Protein AF-A0A401ZRA6-F1 (afdb_monomer)

Mean predicted aligned error: 2.62 Å

Secondary structure (DSSP, 8-state):
--EE-PPP-SSEEEEEESSTTHHHHHTHHHHHHHHHTT-EEEEEEEE--TT----TT--HHHHHHHHHHHHHHHHHHHT--EEEEEEEPTT-----HHHHHHHHHHHHHH--SEEEEE-SSSBSSTTTS-HHHHHHHHHHHHIIIIITT-TTTTHHHHHTT-------EEEEESBTT--EEEE-TTTHHHHHHHHHT-GGG-S-HHHHHHHHHHHHHHHHHTTT-SSEEEEEEEE--

Solvent-accessible surface area (backbone atoms only — not comparable to full-atom values): 11874 Å² total; per-residue (Å²): 119,84,36,87,39,80,54,56,57,66,43,40,32,34,39,43,38,37,38,64,64,48,52,45,76,42,44,29,22,44,51,28,43,10,39,77,52,57,22,48,44,35,40,40,25,41,15,38,33,33,71,72,62,91,57,89,85,66,52,47,70,59,42,18,54,51,37,48,54,22,38,52,53,15,33,55,61,44,65,41,79,45,81,45,71,69,59,42,57,53,88,67,54,63,77,40,74,65,56,30,49,53,51,18,52,51,44,26,71,65,54,28,45,34,38,35,30,39,26,50,86,42,28,48,53,70,92,75,46,57,69,31,41,34,33,45,16,44,32,50,46,46,12,50,53,60,39,18,43,37,65,78,44,67,40,70,45,44,74,71,67,41,53,60,29,74,44,44,34,38,40,22,24,46,35,73,70,39,34,39,33,27,76,16,72,93,12,40,65,44,21,51,55,21,46,60,42,33,50,88,82,46,94,50,69,68,61,48,56,52,53,50,52,53,50,24,27,58,54,5,55,80,73,80,34,79,27,23,38,51,22,30,78,45,79,52,132

Foldseek 3Di:
DAAADAQAAQFEEEEEEAEQLPCLLFPLLSLLVNVVRNHAYEYEYAALCLVLAPDPVDGSVNSSVLSVVLSVVLCVLSVHDYYHYNHDDPLPDALDLVLLLVLLLVCLVRQGLEYEAADLPFAVVPVPDRPSRNRRNVSNCVSQPPQQQDCPRPVVSVVVVRDRHHHFKYWHIRGPPWRYKYQSVVRNVSSLVSSVSSVSNPPDSVVSNVVSQVVQCVSQVVVVHNGIHTTDMDGDD

Structure (mmCIF, N/CA/C/O backbone):
data_AF-A0A401ZRA6-F1
#
_entry.id   AF-A0A401ZRA6-F1
#
loop_
_atom_site.group_PDB
_atom_site.id
_atom_site.type_symbol
_atom_site.label_atom_id
_atom_site.label_alt_id
_atom_site.label_comp_id
_atom_site.label_asym_id
_atom_site.label_entity_id
_atom_site.label_seq_id
_atom_site.pdbx_PDB_ins_code
_atom_site.Cartn_x
_atom_site.Cartn_y
_atom_site.Cartn_z
_atom_site.occupancy
_atom_site.B_iso_or_equiv
_atom_site.auth_seq_id
_atom_site.auth_comp_id
_atom_site.auth_asym_id
_atom_site.auth_atom_id
_atom_site.pdbx_PDB_model_num
ATOM 1 N N . MET A 1 1 ? 2.081 -24.134 0.241 1.00 74.62 1 MET A N 1
ATOM 2 C CA . MET A 1 1 ? 1.828 -24.835 -1.048 1.00 74.62 1 MET A CA 1
ATOM 3 C C . MET A 1 1 ? 1.419 -23.756 -2.027 1.00 74.62 1 MET A C 1
ATOM 5 O O . MET A 1 1 ? 0.657 -22.908 -1.605 1.00 74.62 1 MET A O 1
ATOM 9 N N . ILE A 1 2 ? 1.911 -23.751 -3.267 1.00 85.69 2 ILE A N 1
ATOM 10 C CA . ILE A 1 2 ? 1.556 -22.698 -4.237 1.00 85.69 2 ILE A CA 1
ATOM 11 C C . ILE A 1 2 ? 0.063 -22.808 -4.575 1.00 85.69 2 ILE A C 1
ATOM 13 O O . ILE A 1 2 ? -0.416 -23.893 -4.905 1.00 85.69 2 ILE A O 1
ATOM 17 N N . GLN A 1 3 ? -0.660 -21.695 -4.473 1.00 91.94 3 GLN A N 1
ATOM 18 C CA . GLN A 1 3 ? -2.095 -21.595 -4.715 1.00 91.94 3 GLN A CA 1
ATOM 19 C C . GLN A 1 3 ? -2.383 -20.508 -5.748 1.00 91.94 3 GLN A C 1
ATOM 21 O O . GLN A 1 3 ? -2.172 -19.324 -5.491 1.00 91.94 3 GLN A O 1
ATOM 26 N N . VAL A 1 4 ? -2.926 -20.891 -6.904 1.00 96.06 4 VAL A N 1
ATOM 27 C CA . VAL A 1 4 ? -3.532 -19.914 -7.818 1.00 96.06 4 VAL A CA 1
ATOM 28 C C . VAL A 1 4 ? -4.849 -19.454 -7.199 1.00 96.06 4 VAL A C 1
ATOM 30 O O . VAL A 1 4 ? -5.739 -20.264 -6.946 1.00 96.06 4 VAL A O 1
ATOM 33 N N . THR A 1 5 ? -4.944 -18.160 -6.919 1.00 95.19 5 THR A N 1
ATOM 34 C CA . THR A 1 5 ? -6.055 -17.527 -6.206 1.00 95.19 5 THR A CA 1
ATOM 35 C C . THR A 1 5 ? -6.691 -16.478 -7.120 1.00 95.19 5 THR A C 1
ATOM 37 O O . THR A 1 5 ? -5.961 -15.735 -7.777 1.00 95.19 5 THR A O 1
ATOM 40 N N . PRO A 1 6 ? -8.030 -16.388 -7.203 1.00 95.94 6 PRO A N 1
ATOM 41 C CA . PRO A 1 6 ? -8.667 -15.293 -7.927 1.00 95.94 6 PRO A CA 1
ATOM 42 C C . PRO A 1 6 ? -8.381 -13.950 -7.241 1.00 95.94 6 PRO A C 1
ATOM 44 O O . PRO A 1 6 ? -8.160 -13.896 -6.031 1.00 95.94 6 PRO A O 1
ATOM 47 N N . ALA A 1 7 ? -8.434 -12.851 -7.996 1.00 96.00 7 ALA A N 1
ATOM 48 C CA . ALA A 1 7 ? -8.512 -11.527 -7.385 1.00 96.00 7 ALA A CA 1
ATOM 49 C C . ALA A 1 7 ? -9.740 -11.437 -6.446 1.00 96.00 7 ALA A C 1
ATOM 51 O O . ALA A 1 7 ? -10.720 -12.163 -6.651 1.00 96.00 7 ALA A O 1
ATOM 52 N N . PRO A 1 8 ? -9.707 -10.571 -5.417 1.00 96.00 8 PRO A N 1
ATOM 53 C CA . PRO A 1 8 ? -10.863 -10.339 -4.559 1.00 96.00 8 PRO A CA 1
ATOM 54 C C . PRO A 1 8 ? -12.139 -9.992 -5.340 1.00 96.00 8 PRO A C 1
ATOM 56 O O . PRO A 1 8 ? -12.087 -9.240 -6.311 1.00 96.00 8 PRO A O 1
ATOM 59 N N . GLY A 1 9 ? -13.283 -10.511 -4.882 1.00 92.94 9 GLY A N 1
ATOM 60 C CA . GLY A 1 9 ? -14.599 -10.197 -5.454 1.00 92.94 9 GLY A CA 1
ATOM 61 C C . GLY A 1 9 ? -15.145 -8.831 -5.015 1.00 92.94 9 GLY A C 1
ATOM 62 O O . GLY A 1 9 ? -14.414 -7.995 -4.491 1.00 92.94 9 GLY A O 1
ATOM 63 N N . ALA A 1 10 ? -16.454 -8.613 -5.184 1.00 97.00 10 ALA A N 1
ATOM 64 C CA . ALA A 1 10 ? -17.136 -7.348 -4.883 1.00 97.00 10 ALA A CA 1
ATOM 65 C C . ALA A 1 10 ? -17.215 -7.022 -3.375 1.00 97.00 10 ALA A C 1
ATOM 67 O O . ALA A 1 10 ? -18.260 -7.180 -2.740 1.00 97.00 10 ALA A O 1
ATOM 68 N N . VAL A 1 11 ? -16.102 -6.568 -2.794 1.00 97.69 11 VAL A N 1
ATOM 69 C CA . VAL A 1 11 ? -15.985 -6.182 -1.380 1.00 97.69 11 VAL A CA 1
ATOM 70 C C . VAL A 1 11 ? -15.231 -4.854 -1.208 1.00 97.69 11 VAL A C 1
ATOM 72 O O . VAL A 1 11 ? -14.497 -4.441 -2.108 1.00 97.69 11 VAL A O 1
ATOM 75 N N . PRO A 1 12 ? -15.373 -4.159 -0.062 1.00 98.44 12 PRO A N 1
ATOM 76 C CA . PRO A 1 12 ? -14.541 -3.004 0.261 1.00 98.44 12 PRO A CA 1
ATOM 77 C C . PRO A 1 12 ? -13.104 -3.433 0.586 1.00 98.44 12 PRO A C 1
ATOM 79 O O . PRO A 1 12 ? -12.881 -4.281 1.454 1.00 98.44 12 PRO A O 1
ATOM 82 N N . ILE A 1 13 ? -12.133 -2.820 -0.083 1.00 98.81 13 ILE A N 1
ATOM 83 C CA . ILE A 1 13 ? -10.703 -3.090 0.054 1.00 98.81 13 ILE A CA 1
ATOM 84 C C . ILE A 1 13 ? -9.990 -1.808 0.470 1.00 98.81 13 ILE A C 1
ATOM 86 O O . ILE A 1 13 ? -10.225 -0.732 -0.086 1.00 98.81 13 ILE A O 1
ATOM 90 N N . MET A 1 14 ? -9.074 -1.939 1.423 1.00 98.88 14 MET A N 1
ATOM 91 C CA . MET A 1 14 ? -8.159 -0.874 1.817 1.00 98.88 14 MET A CA 1
ATOM 92 C C . MET A 1 14 ? -6.727 -1.302 1.511 1.00 98.88 14 MET A C 1
ATOM 94 O O . MET A 1 14 ? -6.239 -2.285 2.060 1.00 98.88 14 MET A O 1
ATOM 98 N N . ALA A 1 15 ? -6.042 -0.564 0.645 1.00 98.88 15 ALA A N 1
ATOM 99 C CA . ALA A 1 15 ? -4.608 -0.717 0.443 1.00 98.88 15 ALA A CA 1
ATOM 100 C C . ALA A 1 15 ? -3.868 0.276 1.344 1.00 98.88 15 ALA A C 1
ATOM 102 O O . ALA A 1 15 ? -4.165 1.468 1.322 1.00 98.88 15 ALA A O 1
ATOM 103 N N . ILE A 1 16 ? -2.924 -0.218 2.139 1.00 98.94 16 ILE A N 1
ATOM 104 C CA . ILE A 1 16 ? -2.046 0.580 2.993 1.00 98.94 16 ILE A CA 1
ATOM 105 C C . ILE A 1 16 ? -0.628 0.411 2.465 1.00 98.94 16 ILE A C 1
ATOM 107 O O . ILE A 1 16 ? -0.125 -0.708 2.377 1.00 98.94 16 ILE A O 1
ATOM 111 N N . ALA A 1 17 ? 0.023 1.513 2.120 1.00 98.88 17 ALA A N 1
ATOM 112 C CA . ALA A 1 17 ? 1.404 1.494 1.663 1.00 98.88 17 ALA A CA 1
ATOM 113 C C . ALA A 1 17 ? 2.211 2.639 2.276 1.00 98.88 17 ALA A C 1
ATOM 115 O O . ALA A 1 17 ? 1.647 3.598 2.805 1.00 98.88 17 ALA A O 1
ATOM 116 N N . ALA A 1 18 ? 3.537 2.508 2.257 1.00 98.81 18 ALA A N 1
ATOM 117 C CA . ALA A 1 18 ? 4.406 3.493 2.878 1.00 98.81 18 ALA A CA 1
ATOM 118 C C . ALA A 1 18 ? 4.506 4.727 1.987 1.00 98.81 18 ALA A C 1
ATOM 120 O O . ALA A 1 18 ? 4.155 5.813 2.438 1.00 98.81 18 ALA A O 1
ATOM 121 N N . HIS A 1 19 ? 4.884 4.537 0.721 1.00 98.88 19 HIS A N 1
ATOM 122 C CA . HIS A 1 19 ? 5.167 5.628 -0.208 1.00 98.88 19 HIS A CA 1
ATOM 123 C C . HIS A 1 19 ? 4.270 5.566 -1.454 1.00 98.88 19 HIS A C 1
ATOM 125 O O . HIS A 1 19 ? 3.800 4.485 -1.835 1.00 98.88 19 HIS A O 1
ATOM 131 N N . PRO A 1 20 ? 4.061 6.707 -2.135 1.00 98.81 20 PRO A N 1
ATOM 132 C CA . PRO A 1 20 ? 3.525 6.725 -3.495 1.00 98.81 20 PRO A CA 1
ATOM 133 C C . PRO A 1 20 ? 4.326 5.797 -4.417 1.00 98.81 20 PRO A C 1
ATOM 135 O O . PRO A 1 20 ? 5.542 5.933 -4.427 1.00 98.81 20 PRO A O 1
ATOM 138 N N . ASP A 1 21 ? 3.660 4.957 -5.219 1.00 98.25 21 ASP A N 1
ATOM 139 C CA . ASP A 1 21 ? 4.219 3.949 -6.158 1.00 98.25 21 ASP A CA 1
ATOM 140 C C . ASP A 1 21 ? 4.403 2.504 -5.632 1.00 98.25 21 ASP A C 1
ATOM 142 O O . ASP A 1 21 ? 4.628 1.560 -6.412 1.00 98.25 21 ASP A O 1
ATOM 146 N N . ASP A 1 22 ? 4.246 2.297 -4.320 1.00 98.75 22 ASP A N 1
ATOM 147 C CA . ASP A 1 22 ? 4.375 0.981 -3.688 1.00 98.75 22 ASP A CA 1
ATOM 148 C C . ASP A 1 22 ? 3.305 -0.005 -4.203 1.00 98.75 22 ASP A C 1
ATOM 150 O O . ASP A 1 22 ? 3.618 -1.154 -4.528 1.00 98.75 22 ASP A O 1
ATOM 154 N N . ILE A 1 23 ? 2.033 0.409 -4.298 1.00 98.56 23 ILE A N 1
ATOM 155 C CA . ILE A 1 23 ? 0.951 -0.515 -4.685 1.00 98.56 23 ILE A CA 1
ATOM 156 C C . ILE A 1 23 ? 1.080 -0.952 -6.144 1.00 98.56 23 ILE A C 1
ATOM 158 O O . ILE A 1 23 ? 0.851 -2.115 -6.472 1.00 98.56 23 ILE A O 1
ATOM 162 N N . GLU A 1 24 ? 1.531 -0.062 -7.022 1.00 98.44 24 GLU A N 1
ATOM 163 C CA . GLU A 1 24 ? 1.815 -0.344 -8.420 1.00 98.44 24 GLU A CA 1
ATOM 164 C C . GLU A 1 24 ? 2.896 -1.410 -8.513 1.00 98.44 24 GLU A C 1
ATOM 166 O O . GLU A 1 24 ? 2.775 -2.358 -9.289 1.00 98.44 24 GLU A O 1
ATOM 171 N N . SER A 1 25 ? 3.912 -1.319 -7.654 1.00 96.81 25 SER A N 1
ATOM 172 C CA . SER A 1 25 ? 5.010 -2.281 -7.612 1.00 96.81 25 SER A CA 1
ATOM 173 C C . SER A 1 25 ? 4.549 -3.694 -7.275 1.00 96.81 25 SER A C 1
ATOM 175 O O . SER A 1 25 ? 5.125 -4.655 -7.799 1.00 96.81 25 SER A O 1
ATOM 177 N N . TRP A 1 26 ? 3.504 -3.848 -6.462 1.00 98.12 26 TRP A N 1
ATOM 178 C CA . TRP A 1 26 ? 3.240 -5.120 -5.795 1.00 98.12 26 TRP A CA 1
ATOM 179 C C . TRP A 1 26 ? 1.842 -5.709 -5.974 1.00 98.12 26 TRP A C 1
ATOM 181 O O . TRP A 1 26 ? 1.741 -6.932 -6.012 1.00 98.12 26 TRP A O 1
ATOM 191 N N . CYS A 1 27 ? 0.793 -4.896 -6.080 1.00 98.62 27 CYS A N 1
ATOM 192 C CA . CYS A 1 27 ? -0.589 -5.382 -6.010 1.00 98.62 27 CYS A CA 1
ATOM 193 C C . CYS A 1 27 ? -1.585 -4.707 -6.972 1.00 98.62 27 CYS A C 1
ATOM 195 O O . CYS A 1 27 ? -2.749 -5.104 -7.020 1.00 98.62 27 CYS A O 1
ATOM 197 N N . ALA A 1 28 ? -1.177 -3.695 -7.742 1.00 98.62 28 ALA A N 1
ATOM 198 C CA . ALA A 1 28 ? -2.102 -2.935 -8.580 1.00 98.62 28 ALA A CA 1
ATOM 199 C C . ALA A 1 28 ? -2.775 -3.758 -9.685 1.00 98.62 28 ALA A C 1
ATOM 201 O O . ALA A 1 28 ? -3.901 -3.439 -10.057 1.00 98.62 28 ALA A O 1
ATOM 202 N N . GLY A 1 29 ? -2.138 -4.817 -10.200 1.00 98.56 29 GLY A N 1
ATOM 203 C CA . GLY A 1 29 ? -2.766 -5.681 -11.203 1.00 98.56 29 GLY A CA 1
ATOM 204 C C . GLY A 1 29 ? -3.962 -6.434 -10.618 1.00 98.56 29 GLY A C 1
ATOM 205 O O . GLY A 1 29 ? -5.029 -6.491 -11.229 1.00 98.56 29 GLY A O 1
ATOM 206 N N . THR A 1 30 ? -3.794 -6.941 -9.398 1.00 98.81 30 THR A N 1
ATOM 207 C CA . THR A 1 30 ? -4.830 -7.601 -8.600 1.00 98.81 30 THR A CA 1
ATOM 208 C C . THR A 1 30 ? -5.933 -6.624 -8.209 1.00 98.81 30 THR A C 1
ATOM 210 O O . THR A 1 30 ? -7.109 -6.930 -8.392 1.00 98.81 30 THR A O 1
ATOM 213 N N . LEU A 1 31 ? -5.578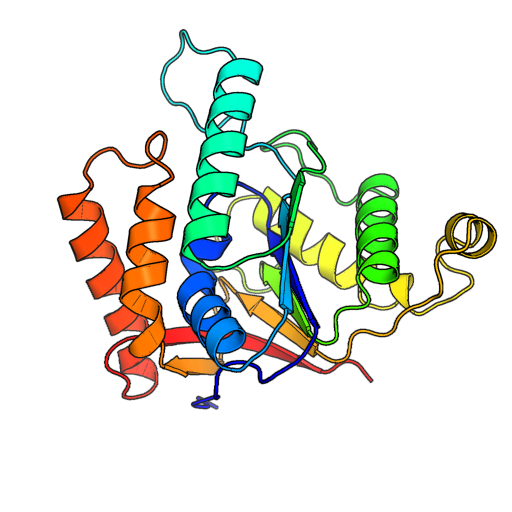 -5.430 -7.721 1.00 98.69 31 LEU A N 1
ATOM 214 C CA . LEU A 1 31 ? -6.555 -4.404 -7.337 1.00 98.69 31 LEU A CA 1
ATOM 215 C C . LEU A 1 31 ? -7.387 -3.932 -8.535 1.00 98.69 31 LEU A C 1
ATOM 217 O O . LEU A 1 31 ? -8.603 -3.812 -8.423 1.00 98.69 31 LEU A O 1
ATOM 221 N N . ALA A 1 32 ? -6.758 -3.728 -9.694 1.00 98.44 32 ALA A N 1
ATOM 222 C CA . ALA A 1 32 ? -7.446 -3.342 -10.921 1.00 98.44 32 ALA A CA 1
ATOM 223 C C . ALA A 1 32 ? -8.474 -4.402 -11.354 1.00 98.44 32 ALA A C 1
ATOM 225 O O . ALA A 1 32 ? -9.585 -4.063 -11.764 1.00 98.44 32 ALA A O 1
ATOM 226 N N . GLN A 1 33 ? -8.141 -5.690 -11.238 1.00 98.19 33 GLN A N 1
ATOM 227 C CA . GLN A 1 33 ? -9.101 -6.763 -11.507 1.00 98.19 33 GLN A CA 1
ATOM 228 C C . GLN A 1 33 ? -10.205 -6.856 -10.454 1.00 98.19 33 GLN A C 1
ATOM 230 O O . GLN A 1 33 ? -11.349 -7.122 -10.812 1.00 98.19 33 GLN A O 1
ATOM 235 N N . ALA A 1 34 ? -9.892 -6.635 -9.176 1.00 98.38 34 ALA A N 1
ATOM 236 C CA . ALA A 1 34 ? -10.903 -6.612 -8.123 1.00 98.38 34 ALA A CA 1
ATOM 237 C C . ALA A 1 34 ? -11.942 -5.509 -8.387 1.00 98.38 34 ALA A C 1
ATOM 239 O O . ALA A 1 34 ? -13.144 -5.739 -8.261 1.00 98.38 34 ALA A O 1
ATOM 240 N N . ILE A 1 35 ? -11.493 -4.333 -8.836 1.00 98.44 35 ILE A N 1
ATOM 241 C CA . ILE A 1 35 ? -12.370 -3.224 -9.240 1.00 98.44 35 ILE A CA 1
ATOM 242 C C . ILE A 1 35 ? -13.270 -3.632 -10.415 1.00 98.44 35 ILE A C 1
ATOM 244 O O . ILE A 1 35 ? -14.477 -3.397 -10.361 1.00 98.44 35 ILE A O 1
ATOM 248 N N . ASP A 1 36 ? -12.734 -4.314 -11.433 1.00 97.38 36 ASP A N 1
ATOM 249 C CA . ASP A 1 36 ? -13.544 -4.829 -12.554 1.00 97.38 36 ASP A CA 1
ATOM 250 C C . ASP A 1 36 ? -14.603 -5.846 -12.094 1.00 97.38 36 ASP A C 1
ATOM 252 O O . ASP A 1 36 ? -15.654 -5.986 -12.718 1.00 97.38 36 ASP A O 1
ATOM 256 N N . GLN A 1 37 ? -14.340 -6.541 -10.985 1.00 97.00 37 GLN A N 1
ATOM 257 C CA . GLN A 1 37 ? -15.259 -7.483 -10.343 1.00 97.00 37 GLN A CA 1
ATOM 258 C C . GLN A 1 37 ? -16.230 -6.813 -9.356 1.00 97.00 37 GLN A C 1
ATOM 260 O O . GLN A 1 37 ? -17.014 -7.504 -8.705 1.00 97.00 37 GLN A O 1
ATOM 265 N N . GLY A 1 38 ? -16.217 -5.481 -9.255 1.00 97.94 38 GLY A N 1
ATOM 266 C CA . GLY A 1 38 ? -17.132 -4.702 -8.420 1.00 97.94 38 GLY A CA 1
ATOM 267 C C . GLY A 1 38 ? -16.622 -4.400 -7.010 1.00 97.94 38 GLY A C 1
ATOM 268 O O . GLY A 1 38 ? -17.418 -3.995 -6.163 1.00 97.94 38 GLY A O 1
ATOM 269 N N . ALA A 1 39 ? -15.333 -4.603 -6.724 1.00 98.31 39 ALA A N 1
ATOM 270 C CA . ALA A 1 39 ? -14.735 -4.159 -5.468 1.00 98.31 39 ALA A CA 1
ATOM 271 C C . ALA A 1 39 ? -14.624 -2.628 -5.414 1.00 98.31 39 ALA A C 1
ATOM 273 O O . ALA A 1 39 ? -14.366 -1.969 -6.422 1.00 98.31 39 ALA A O 1
ATOM 274 N N . THR A 1 40 ? -14.723 -2.067 -4.209 1.00 98.44 40 THR A N 1
ATOM 275 C CA . THR A 1 40 ? -14.359 -0.665 -3.959 1.00 98.44 40 THR A CA 1
ATOM 276 C C . THR A 1 40 ? -12.985 -0.642 -3.320 1.00 98.44 40 THR A C 1
ATOM 278 O O . THR A 1 40 ? -12.821 -1.177 -2.227 1.00 98.44 40 THR A O 1
ATOM 281 N N . VAL A 1 41 ? -12.009 0.000 -3.959 1.00 98.69 41 VAL A N 1
ATOM 282 C CA . VAL A 1 41 ? -10.646 0.120 -3.427 1.00 98.69 41 VAL A CA 1
ATOM 283 C C . VAL A 1 41 ? -10.390 1.552 -2.971 1.00 98.69 41 VAL A C 1
ATOM 285 O O . VAL A 1 41 ? -10.622 2.505 -3.720 1.00 98.69 41 VAL A O 1
ATOM 288 N N . ARG A 1 42 ? -9.872 1.698 -1.750 1.00 98.81 42 ARG A N 1
ATOM 289 C CA . ARG A 1 42 ? -9.349 2.958 -1.209 1.00 98.81 42 ARG A CA 1
ATOM 290 C C . ARG A 1 42 ? -7.888 2.797 -0.805 1.00 98.81 42 ARG A C 1
ATOM 292 O O . ARG A 1 42 ? -7.500 1.744 -0.298 1.00 98.81 42 ARG A O 1
ATOM 299 N N . LEU A 1 43 ? -7.091 3.835 -1.030 1.00 98.88 43 LEU A N 1
ATOM 300 C CA . LEU A 1 43 ? -5.651 3.835 -0.797 1.00 98.88 43 LEU A CA 1
ATOM 301 C C . LEU A 1 43 ? -5.290 4.779 0.351 1.00 98.88 43 LEU A C 1
ATOM 303 O O . LEU A 1 43 ? -5.625 5.962 0.323 1.00 98.88 43 LEU A O 1
ATOM 307 N N . LEU A 1 44 ? -4.569 4.257 1.339 1.00 98.88 44 LEU A N 1
ATOM 308 C CA . LEU A 1 44 ? -3.959 5.024 2.414 1.00 98.88 44 LEU A CA 1
ATOM 309 C C . LEU A 1 44 ? -2.433 4.968 2.283 1.00 98.88 44 LEU A C 1
ATOM 311 O O . LEU A 1 44 ? -1.827 3.906 2.423 1.00 98.88 44 LEU A O 1
ATOM 315 N N . LEU A 1 45 ? -1.823 6.120 2.030 1.00 98.94 45 LEU A N 1
ATOM 316 C CA . LEU A 1 45 ? -0.378 6.305 1.953 1.00 98.94 45 LEU A CA 1
ATOM 317 C C . LEU A 1 45 ? 0.119 6.919 3.257 1.00 98.94 45 LEU A C 1
ATOM 319 O O . LEU A 1 45 ? -0.403 7.937 3.717 1.00 98.94 45 LEU A O 1
ATOM 323 N N . VAL A 1 46 ? 1.099 6.273 3.886 1.00 98.94 46 VAL A N 1
ATOM 324 C CA . VAL A 1 46 ? 1.610 6.716 5.189 1.00 98.94 46 VAL A CA 1
ATOM 325 C C . VAL A 1 46 ? 2.469 7.971 5.045 1.00 98.94 46 VAL A C 1
ATOM 327 O O . VAL A 1 46 ? 2.340 8.876 5.868 1.00 98.94 46 VAL A O 1
ATOM 330 N N . THR A 1 47 ? 3.266 8.076 3.984 1.00 98.88 47 THR A N 1
ATOM 331 C CA . THR A 1 47 ? 4.124 9.233 3.692 1.00 98.88 47 THR A CA 1
ATOM 332 C C . THR A 1 47 ? 3.726 9.900 2.375 1.00 98.88 47 THR A C 1
ATOM 334 O O . THR A 1 47 ? 2.902 9.377 1.617 1.00 98.88 47 THR A O 1
ATOM 337 N N . SER A 1 48 ? 4.307 11.071 2.102 1.00 98.75 48 SER A N 1
ATOM 338 C CA . SER A 1 48 ? 4.173 11.755 0.807 1.00 98.75 48 SER A CA 1
ATOM 339 C C . SER A 1 48 ? 5.358 11.474 -0.126 1.00 98.75 48 SER A C 1
ATOM 341 O O . SER A 1 48 ? 5.377 11.952 -1.259 1.00 98.75 48 SER A O 1
ATOM 343 N N . GLY A 1 49 ? 6.338 10.677 0.314 1.00 98.38 49 GLY A N 1
ATOM 344 C CA . GLY A 1 49 ? 7.501 10.307 -0.486 1.00 98.38 49 GLY A CA 1
ATOM 345 C C . GLY A 1 49 ? 8.504 11.447 -0.705 1.00 98.38 49 GLY A C 1
ATOM 346 O O . GLY A 1 49 ? 9.186 11.479 -1.733 1.00 98.38 49 GLY A O 1
ATOM 347 N N . GLU A 1 50 ? 8.569 12.416 0.203 1.00 98.38 50 GLU A N 1
ATOM 348 C CA . GLU A 1 50 ? 9.343 13.647 0.056 1.00 98.38 50 GLU A CA 1
ATOM 349 C C . GLU A 1 50 ? 10.864 13.455 -0.089 1.00 98.38 50 GLU A C 1
ATOM 351 O O . GLU A 1 50 ? 11.543 14.374 -0.550 1.00 98.38 50 GLU A O 1
ATOM 356 N N . HIS A 1 51 ? 11.409 12.276 0.240 1.00 97.44 51 HIS A N 1
ATOM 357 C CA . HIS A 1 51 ? 12.821 11.935 0.023 1.00 97.44 51 HIS A CA 1
ATOM 358 C C . HIS A 1 51 ? 13.084 11.263 -1.337 1.00 97.44 51 HIS A C 1
ATOM 360 O O . HIS A 1 51 ? 14.230 10.971 -1.677 1.00 97.44 51 HIS A O 1
ATOM 366 N N . GLY A 1 52 ? 12.052 11.059 -2.162 1.00 96.56 52 GLY A N 1
ATOM 367 C CA . GLY A 1 52 ? 12.130 10.415 -3.480 1.00 96.56 52 GLY A CA 1
ATOM 368 C C . GLY A 1 52 ? 12.751 11.264 -4.595 1.00 96.56 52 GLY A C 1
ATOM 369 O O . GLY A 1 52 ? 12.222 11.292 -5.704 1.00 96.56 52 GLY A O 1
ATOM 370 N N . SER A 1 53 ? 13.838 11.990 -4.326 1.00 95.88 53 SER A N 1
ATOM 371 C CA . SER A 1 53 ? 14.554 12.803 -5.316 1.00 95.88 53 SER A CA 1
ATOM 372 C C . SER A 1 53 ? 16.063 12.684 -5.130 1.00 95.88 53 SER A C 1
ATOM 374 O O . SER A 1 53 ? 16.577 12.849 -4.029 1.00 95.88 53 SER A O 1
ATOM 376 N N . SER A 1 54 ? 16.792 12.452 -6.223 1.00 93.19 54 SER A N 1
ATOM 377 C CA . SER A 1 54 ? 18.261 12.508 -6.237 1.00 93.19 54 SER A CA 1
ATOM 378 C C . SER A 1 54 ? 18.812 13.898 -6.570 1.00 93.19 54 SER A C 1
ATOM 380 O O . SER A 1 54 ? 20.025 14.095 -6.539 1.00 93.19 54 SER A O 1
ATOM 382 N N . ASP A 1 55 ? 17.951 14.843 -6.955 1.00 94.50 55 ASP A N 1
ATOM 383 C CA . ASP A 1 55 ? 18.348 16.215 -7.271 1.00 94.50 55 ASP A CA 1
ATOM 384 C C . ASP A 1 55 ? 18.543 17.025 -5.972 1.00 94.50 55 ASP A C 1
ATOM 386 O O . ASP A 1 55 ? 17.570 17.228 -5.238 1.00 94.50 55 ASP A O 1
ATOM 390 N N . PRO A 1 56 ? 19.771 17.508 -5.685 1.00 92.81 56 PRO A N 1
ATOM 391 C CA . PRO A 1 56 ? 20.088 18.223 -4.451 1.00 92.81 56 PRO A CA 1
ATOM 392 C C . PRO A 1 56 ? 19.481 19.632 -4.367 1.00 92.81 56 PRO A C 1
ATOM 394 O O . PRO A 1 56 ? 19.582 20.261 -3.316 1.00 92.81 56 PRO A O 1
ATOM 397 N N . GLN A 1 57 ? 18.909 20.165 -5.452 1.00 95.31 57 GLN A N 1
ATOM 398 C CA . GLN A 1 57 ? 18.278 21.490 -5.461 1.00 95.31 57 GLN A CA 1
ATOM 399 C C . GLN A 1 57 ? 16.796 21.453 -5.083 1.00 95.31 57 GLN A C 1
ATOM 401 O O . GLN A 1 57 ? 16.222 22.493 -4.758 1.00 95.31 57 GLN A O 1
ATOM 406 N N . ARG A 1 58 ? 16.175 20.272 -5.127 1.00 95.31 58 ARG A N 1
ATOM 407 C CA . ARG A 1 58 ? 14.748 20.097 -4.853 1.00 95.31 58 ARG A CA 1
ATOM 408 C C . ARG A 1 58 ? 14.466 20.134 -3.361 1.00 95.31 58 ARG A C 1
ATOM 410 O O . ARG A 1 58 ? 15.185 19.533 -2.566 1.00 95.31 58 ARG A O 1
ATOM 417 N N . GLN A 1 59 ? 13.387 20.810 -2.984 1.00 97.44 59 GLN A N 1
ATOM 418 C CA . GLN A 1 59 ? 12.939 20.860 -1.598 1.00 97.44 59 GLN A CA 1
ATOM 419 C C . GLN A 1 59 ? 11.943 19.732 -1.320 1.00 97.44 59 GLN A C 1
ATOM 421 O O . GLN A 1 59 ? 11.110 19.401 -2.163 1.00 97.44 59 GLN A O 1
ATOM 426 N N . ALA A 1 60 ? 11.992 19.170 -0.110 1.00 97.25 60 ALA A N 1
ATOM 427 C CA . ALA A 1 60 ? 11.153 18.040 0.295 1.00 97.25 60 ALA A CA 1
ATOM 428 C C . ALA A 1 60 ? 9.652 18.281 0.027 1.00 97.25 60 ALA A C 1
ATOM 430 O O . ALA A 1 60 ? 8.971 17.420 -0.522 1.00 97.25 60 ALA A O 1
ATOM 431 N N . TYR A 1 61 ? 9.135 19.481 0.319 1.00 97.69 61 TYR A N 1
ATOM 432 C CA . TYR A 1 61 ? 7.720 19.796 0.079 1.00 97.69 61 TYR A CA 1
ATOM 433 C C . TYR A 1 61 ? 7.344 19.838 -1.415 1.00 97.69 61 TYR A C 1
ATOM 435 O O . TYR A 1 61 ? 6.201 19.547 -1.756 1.00 97.69 61 TYR A O 1
ATOM 443 N N . GLU A 1 62 ? 8.279 20.186 -2.307 1.00 98.19 62 GLU A N 1
ATOM 444 C CA . GLU A 1 62 ? 8.052 20.187 -3.760 1.00 98.19 62 GLU A CA 1
ATOM 445 C C . GLU A 1 62 ? 7.996 18.750 -4.288 1.00 98.19 62 GLU A C 1
ATOM 447 O O . GLU A 1 62 ? 7.141 18.419 -5.108 1.00 98.19 62 GLU A O 1
ATOM 452 N N . VAL A 1 63 ? 8.881 17.884 -3.778 1.00 98.56 63 VAL A N 1
ATOM 453 C CA . VAL A 1 63 ? 8.883 16.446 -4.082 1.00 98.56 63 VAL A CA 1
ATOM 454 C C . VAL A 1 63 ? 7.597 15.797 -3.573 1.00 98.56 63 VAL A C 1
ATOM 456 O O . VAL A 1 63 ? 6.958 15.067 -4.327 1.00 98.56 63 VAL A O 1
ATOM 459 N N . ALA A 1 64 ? 7.184 16.110 -2.340 1.00 98.62 64 ALA A N 1
ATOM 460 C CA . ALA A 1 64 ? 5.932 15.638 -1.755 1.00 98.62 64 ALA A CA 1
ATOM 461 C C . ALA A 1 64 ? 4.729 16.007 -2.628 1.00 98.62 64 ALA A C 1
ATOM 463 O O . ALA A 1 64 ? 3.980 15.129 -3.041 1.00 98.62 64 ALA A O 1
ATOM 464 N N . ALA A 1 65 ? 4.567 17.296 -2.952 1.00 98.62 65 ALA A N 1
ATOM 465 C CA . ALA A 1 65 ? 3.438 17.777 -3.745 1.00 98.62 65 ALA A CA 1
ATOM 466 C C . ALA A 1 65 ? 3.362 17.076 -5.108 1.00 98.62 65 ALA A C 1
ATOM 468 O O . ALA A 1 65 ? 2.304 16.572 -5.481 1.00 98.62 65 ALA A O 1
ATOM 469 N N . GLN A 1 66 ? 4.495 16.962 -5.808 1.00 98.69 66 GLN A N 1
ATOM 470 C CA . GLN A 1 66 ? 4.547 16.250 -7.082 1.00 98.69 66 GLN A CA 1
ATOM 471 C C . GLN A 1 66 ? 4.170 14.771 -6.931 1.00 98.69 66 GLN A C 1
ATOM 473 O O . GLN A 1 66 ? 3.372 14.258 -7.711 1.00 98.69 66 GLN A O 1
ATOM 478 N N . ARG A 1 67 ? 4.729 14.067 -5.941 1.00 98.81 67 ARG A N 1
ATOM 479 C CA . ARG A 1 67 ? 4.445 12.639 -5.755 1.00 98.81 67 ARG A CA 1
ATOM 480 C C . ARG A 1 67 ? 3.008 12.379 -5.306 1.00 98.81 67 ARG A C 1
ATOM 482 O O . ARG A 1 67 ? 2.450 11.354 -5.688 1.00 98.81 67 ARG A O 1
ATOM 489 N N . GLU A 1 68 ? 2.381 13.287 -4.553 1.00 98.88 68 GLU A N 1
ATOM 490 C CA . GLU A 1 68 ? 0.949 13.195 -4.237 1.00 98.88 68 GLU A CA 1
ATOM 491 C C . GLU A 1 68 ? 0.087 13.306 -5.509 1.00 98.88 68 GLU A C 1
ATOM 493 O O . GLU A 1 68 ? -0.820 12.493 -5.703 1.00 98.88 68 GLU A O 1
ATOM 498 N N . GLU A 1 69 ? 0.395 14.251 -6.407 1.00 98.81 69 GLU A N 1
ATOM 499 C CA . GLU A 1 69 ? -0.295 14.402 -7.700 1.00 98.81 69 GLU A CA 1
ATOM 500 C C . GLU A 1 69 ? -0.119 13.166 -8.597 1.00 98.81 69 GLU A C 1
ATOM 502 O O . GLU A 1 69 ? -1.085 12.659 -9.178 1.00 98.81 69 GLU A O 1
ATOM 507 N N . GLU A 1 70 ? 1.104 12.637 -8.677 1.00 98.81 70 GLU A N 1
ATOM 508 C CA . GLU A 1 70 ? 1.422 11.421 -9.430 1.00 98.81 70 GLU A CA 1
ATOM 509 C C . GLU A 1 70 ? 0.652 10.203 -8.891 1.00 98.81 70 GLU A C 1
ATOM 511 O O . GL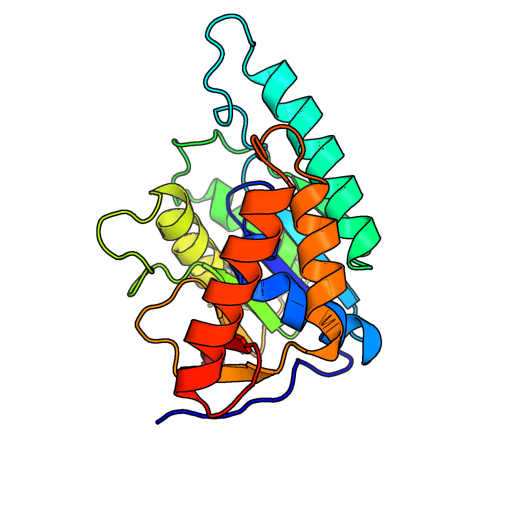U A 1 70 ? 0.035 9.469 -9.670 1.00 98.81 70 GLU A O 1
ATOM 516 N N . ALA A 1 71 ? 0.586 10.025 -7.565 1.00 98.88 71 ALA A N 1
ATOM 517 C CA . ALA A 1 71 ? -0.167 8.929 -6.952 1.00 98.88 71 ALA A CA 1
ATOM 518 C C . ALA A 1 71 ? -1.676 9.048 -7.192 1.00 98.88 71 ALA A C 1
ATOM 520 O O . ALA A 1 71 ? -2.344 8.044 -7.434 1.00 98.88 71 ALA A O 1
ATOM 521 N N . GLN A 1 72 ? -2.229 10.263 -7.155 1.00 98.81 72 GLN A N 1
ATOM 522 C CA . GLN A 1 72 ? -3.638 10.494 -7.481 1.00 98.81 72 GLN A CA 1
ATOM 523 C C . GLN A 1 72 ? -3.933 10.153 -8.946 1.00 98.81 72 GLN A C 1
ATOM 525 O O . GLN A 1 72 ? -4.931 9.490 -9.238 1.00 98.81 72 GLN A O 1
ATOM 530 N N . LYS A 1 73 ? -3.051 10.545 -9.873 1.00 98.75 73 LYS A N 1
ATOM 531 C CA . LYS A 1 73 ? -3.151 10.188 -11.296 1.00 98.75 73 LYS A CA 1
ATOM 532 C C . LYS A 1 73 ? -3.093 8.674 -11.498 1.00 98.75 73 LYS A C 1
ATOM 534 O O . LYS A 1 73 ? -3.938 8.125 -12.206 1.00 98.75 73 LYS A O 1
ATOM 539 N N . ALA A 1 74 ? -2.154 7.996 -10.844 1.00 98.81 74 ALA A N 1
ATOM 540 C CA . ALA A 1 74 ? -2.028 6.543 -10.890 1.00 98.81 74 ALA A CA 1
ATOM 541 C C . ALA A 1 74 ? -3.275 5.835 -10.328 1.00 98.81 74 ALA A C 1
ATOM 543 O O . ALA A 1 74 ? -3.828 4.941 -10.969 1.00 98.81 74 ALA A O 1
ATOM 544 N N . ALA A 1 75 ? -3.783 6.294 -9.183 1.00 98.69 75 ALA A N 1
ATOM 545 C CA . ALA A 1 75 ? -5.001 5.779 -8.565 1.00 98.69 75 ALA A CA 1
ATOM 546 C C . ALA A 1 75 ? -6.225 5.909 -9.487 1.00 98.69 75 ALA A C 1
ATOM 548 O O . ALA A 1 75 ? -6.982 4.946 -9.636 1.00 98.69 75 ALA A O 1
ATOM 549 N N . MET A 1 76 ? -6.386 7.048 -10.173 1.00 98.44 76 MET A N 1
ATOM 550 C CA . MET A 1 76 ? -7.457 7.236 -11.159 1.00 98.44 76 MET A CA 1
ATOM 551 C C . MET A 1 76 ? -7.368 6.236 -12.319 1.00 98.44 76 MET A C 1
ATOM 553 O O . MET A 1 76 ? -8.392 5.688 -12.722 1.00 98.44 76 MET A O 1
ATOM 557 N N . LEU A 1 77 ? -6.164 5.952 -12.832 1.00 98.50 77 LEU A N 1
ATOM 558 C CA . LEU A 1 77 ? -5.958 4.964 -13.903 1.00 98.50 77 LEU A CA 1
ATOM 559 C C . LEU A 1 77 ? -6.320 3.535 -13.469 1.00 98.50 77 LEU A C 1
ATOM 561 O O . LEU A 1 77 ? -6.774 2.734 -14.288 1.00 98.50 77 LEU A O 1
ATOM 565 N N . LEU A 1 78 ? -6.142 3.220 -12.184 1.00 98.50 78 LEU A N 1
ATOM 566 C CA . LEU A 1 78 ? -6.526 1.932 -11.602 1.00 98.50 78 LEU A CA 1
ATOM 567 C C . LEU A 1 78 ? -8.027 1.834 -11.298 1.00 98.50 78 LEU A C 1
ATOM 569 O O . LEU A 1 78 ? -8.537 0.723 -11.175 1.00 98.50 78 LEU A O 1
ATOM 573 N N . GLY A 1 79 ? -8.734 2.964 -11.195 1.00 98.12 79 GLY A N 1
ATOM 574 C CA . GLY A 1 79 ? -10.128 3.028 -10.745 1.00 98.12 79 GLY A CA 1
ATOM 575 C C . GLY A 1 79 ? -10.287 3.110 -9.220 1.00 98.12 79 GLY A C 1
ATOM 576 O O . GLY A 1 79 ? -11.364 2.830 -8.699 1.00 98.12 79 GLY A O 1
ATOM 577 N N . ILE A 1 80 ? -9.227 3.474 -8.493 1.00 98.50 80 ILE A N 1
ATOM 578 C CA . ILE A 1 80 ? -9.261 3.677 -7.040 1.00 98.50 80 ILE A CA 1
ATOM 579 C C . ILE A 1 80 ? -10.021 4.972 -6.742 1.00 98.50 80 ILE A C 1
ATOM 581 O O . ILE A 1 80 ? -9.715 6.032 -7.285 1.00 98.50 80 ILE A O 1
ATOM 585 N N . THR A 1 81 ? -11.021 4.887 -5.866 1.00 89.25 81 THR A N 1
ATOM 586 C CA . THR A 1 81 ? -12.001 5.968 -5.669 1.00 89.25 81 THR A CA 1
ATOM 587 C C . THR A 1 81 ? -11.563 7.036 -4.672 1.00 89.25 81 THR A C 1
ATOM 589 O O . THR A 1 81 ? -12.128 8.126 -4.654 1.00 89.25 81 THR A O 1
ATOM 592 N N . GLU A 1 82 ? -10.607 6.722 -3.798 1.00 98.19 82 GLU A N 1
ATOM 593 C CA . GLU A 1 82 ? -10.171 7.615 -2.723 1.00 98.19 82 GLU A CA 1
ATOM 594 C C . GLU A 1 82 ? -8.709 7.330 -2.369 1.00 98.19 82 GLU A C 1
ATOM 596 O O . GLU A 1 82 ? -8.337 6.172 -2.160 1.00 98.19 82 GLU A O 1
ATOM 601 N N . VAL A 1 83 ? -7.899 8.389 -2.299 1.00 98.75 83 VAL A N 1
ATOM 602 C CA . VAL A 1 83 ? -6.496 8.345 -1.871 1.00 98.75 83 VAL A CA 1
ATOM 603 C C . VAL A 1 83 ? -6.318 9.312 -0.710 1.00 98.75 83 VAL A C 1
ATOM 605 O O . VAL A 1 83 ? -6.699 10.479 -0.807 1.00 98.75 83 VAL A O 1
ATOM 608 N N . VAL A 1 84 ? -5.728 8.836 0.381 1.00 98.88 84 VAL A N 1
ATOM 609 C CA . VAL A 1 84 ? -5.422 9.640 1.566 1.00 98.88 84 VAL A CA 1
ATOM 610 C C . VAL A 1 84 ? -3.937 9.544 1.873 1.00 98.88 84 VAL A C 1
ATOM 612 O O . VAL A 1 84 ? -3.385 8.449 1.911 1.00 98.88 84 VAL A O 1
ATOM 615 N N . PHE A 1 85 ? -3.321 10.688 2.161 1.00 98.88 85 PHE A N 1
ATOM 616 C CA . PHE A 1 85 ? -1.941 10.790 2.626 1.00 98.88 85 PHE A CA 1
ATOM 617 C C . PHE A 1 85 ? -1.940 11.157 4.109 1.00 98.88 85 PHE A C 1
ATOM 619 O O . PHE A 1 85 ? -2.488 12.196 4.489 1.00 98.88 85 PHE A O 1
ATOM 626 N N . LEU A 1 86 ? -1.333 10.316 4.946 1.00 98.81 86 LEU A N 1
ATOM 627 C CA . LEU A 1 86 ? -1.135 10.615 6.366 1.00 98.81 86 LEU A CA 1
ATOM 628 C C . LEU A 1 86 ? 0.025 11.592 6.596 1.00 98.81 86 LEU A C 1
ATOM 630 O O . LEU A 1 86 ? 0.038 12.279 7.615 1.00 98.81 86 LEU A O 1
ATOM 634 N N . ARG A 1 87 ? 0.950 11.688 5.630 1.00 98.69 87 ARG A N 1
ATOM 635 C CA . ARG A 1 87 ? 2.095 12.614 5.625 1.00 98.69 87 ARG A CA 1
ATOM 636 C C . ARG A 1 87 ? 3.019 12.450 6.838 1.00 98.69 87 ARG A C 1
ATOM 638 O O . ARG A 1 87 ? 3.542 13.431 7.365 1.00 98.69 87 ARG A O 1
ATOM 645 N N . TYR A 1 88 ? 3.205 11.211 7.293 1.00 98.81 88 TYR A N 1
ATOM 646 C CA . TYR A 1 88 ? 4.318 10.887 8.184 1.00 98.81 88 TYR A CA 1
ATOM 647 C C . TYR A 1 88 ? 5.643 11.061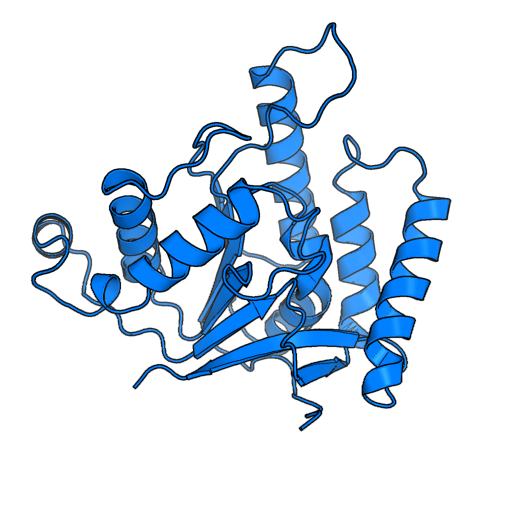 7.423 1.00 98.81 88 TYR A C 1
ATOM 649 O O . TYR A 1 88 ? 5.648 10.851 6.209 1.00 98.81 88 TYR A O 1
ATOM 657 N N . PRO A 1 89 ? 6.744 11.424 8.107 1.00 98.31 89 PRO A N 1
ATOM 658 C CA . PRO A 1 89 ? 8.015 11.692 7.441 1.00 98.31 89 PRO A CA 1
ATOM 659 C C . PRO A 1 89 ? 8.582 10.464 6.711 1.00 98.31 89 PRO A C 1
ATOM 661 O O . PRO A 1 89 ? 8.746 9.405 7.320 1.00 98.31 89 PRO A O 1
ATOM 664 N N . ASP A 1 90 ? 8.884 10.617 5.424 1.00 98.44 90 ASP A N 1
ATOM 665 C CA . ASP A 1 90 ? 9.505 9.600 4.566 1.00 98.44 90 ASP A CA 1
ATOM 666 C C . ASP A 1 90 ? 10.888 9.188 5.097 1.00 98.44 90 ASP A C 1
ATOM 668 O O . ASP A 1 90 ? 11.721 10.027 5.424 1.00 98.44 90 ASP A O 1
ATOM 672 N N . GLY A 1 91 ? 11.151 7.890 5.216 1.00 97.38 91 GLY A N 1
ATOM 673 C CA . GLY A 1 91 ? 12.391 7.327 5.764 1.00 97.38 91 GLY A CA 1
ATOM 674 C C . GLY A 1 91 ? 12.476 7.282 7.293 1.00 97.38 91 GLY A C 1
ATOM 675 O O . GLY A 1 91 ? 13.326 6.562 7.826 1.00 97.38 91 GLY A O 1
ATOM 676 N N . ASP A 1 92 ? 11.589 7.996 7.989 1.00 97.75 92 ASP A N 1
ATOM 677 C CA . ASP A 1 92 ? 11.580 8.147 9.449 1.00 97.75 92 ASP A CA 1
ATOM 678 C C . ASP A 1 92 ? 10.259 7.657 10.078 1.00 97.75 92 ASP A C 1
ATOM 680 O O . ASP A 1 92 ? 9.907 8.019 11.207 1.00 97.75 92 ASP A O 1
ATOM 684 N N . VAL A 1 93 ? 9.501 6.809 9.371 1.00 98.56 93 VAL A N 1
ATOM 685 C CA . VAL A 1 93 ? 8.264 6.236 9.911 1.00 98.56 93 VAL A CA 1
ATOM 686 C C . VAL A 1 93 ? 8.587 5.305 11.080 1.00 98.56 93 VAL A C 1
ATOM 688 O O . VAL A 1 93 ? 9.373 4.360 10.970 1.00 98.56 93 VAL A O 1
ATOM 691 N N . GLU A 1 94 ? 7.904 5.526 12.203 1.00 98.56 94 GLU A N 1
ATOM 692 C CA . GLU A 1 94 ? 7.992 4.703 13.410 1.00 98.56 94 GLU A CA 1
ATOM 693 C C . GLU A 1 94 ? 6.611 4.171 13.819 1.00 98.56 94 GLU A C 1
ATOM 695 O O . GLU A 1 94 ? 5.594 4.862 13.693 1.00 98.56 94 GLU A O 1
ATOM 700 N N . ASN A 1 95 ? 6.561 2.946 14.364 1.00 98.38 95 ASN A N 1
ATOM 701 C CA . ASN A 1 95 ? 5.319 2.325 14.851 1.00 98.38 95 ASN A CA 1
ATOM 702 C C . ASN A 1 95 ? 4.897 2.933 16.203 1.00 98.38 95 ASN A C 1
ATOM 704 O O . ASN A 1 95 ? 4.970 2.321 17.273 1.00 98.38 95 ASN A O 1
ATOM 708 N N . THR A 1 96 ? 4.484 4.194 16.156 1.00 98.69 96 THR A N 1
ATOM 709 C CA . THR A 1 96 ? 4.045 4.961 17.318 1.00 98.69 96 THR A CA 1
ATOM 710 C C . THR A 1 96 ? 2.582 4.667 17.659 1.00 98.69 96 THR A C 1
ATOM 712 O O . THR A 1 96 ? 1.821 4.086 16.881 1.00 98.69 96 THR A O 1
ATOM 715 N N . ARG A 1 97 ? 2.133 5.082 18.854 1.00 98.38 97 ARG A N 1
ATOM 716 C CA . ARG A 1 97 ? 0.694 5.064 19.176 1.00 98.38 97 ARG A CA 1
ATOM 717 C C . ARG A 1 97 ? -0.105 5.962 18.220 1.00 98.38 97 ARG A C 1
ATOM 719 O O . ARG A 1 97 ? -1.237 5.613 17.917 1.00 98.38 97 ARG A O 1
ATOM 726 N N . ALA A 1 98 ? 0.467 7.082 17.767 1.00 98.69 98 ALA A N 1
ATOM 727 C CA . ALA A 1 98 ? -0.194 8.021 16.860 1.00 98.69 98 ALA A CA 1
ATOM 728 C C . ALA A 1 98 ? -0.463 7.388 15.487 1.00 98.69 98 ALA A C 1
ATOM 730 O O . ALA A 1 98 ? -1.615 7.346 15.069 1.00 98.69 98 ALA A O 1
ATOM 731 N N . LEU A 1 99 ? 0.553 6.767 14.872 1.00 98.81 99 LEU A N 1
ATOM 732 C CA . LEU A 1 99 ? 0.384 6.068 13.594 1.00 98.81 99 LEU A CA 1
ATOM 733 C C . LEU A 1 99 ? -0.685 4.975 13.695 1.00 98.81 99 LEU A C 1
ATOM 735 O O . LEU A 1 99 ? -1.597 4.910 12.876 1.00 98.81 99 LEU A O 1
ATOM 739 N N . ARG A 1 100 ? -0.631 4.151 14.749 1.00 98.81 100 ARG A N 1
ATOM 740 C CA . ARG A 1 100 ? -1.663 3.131 14.990 1.00 98.81 100 ARG A CA 1
ATOM 741 C C . ARG A 1 100 ? -3.051 3.744 15.182 1.00 98.81 100 ARG A C 1
ATOM 743 O O . ARG A 1 100 ? -4.016 3.180 14.681 1.00 98.81 100 ARG A O 1
ATOM 750 N N . ALA A 1 101 ? -3.166 4.886 15.862 1.00 98.75 101 ALA A N 1
ATOM 751 C CA . ALA A 1 101 ? -4.441 5.581 16.026 1.00 98.75 101 ALA A CA 1
ATOM 752 C C . ALA A 1 101 ? -5.029 6.008 14.672 1.00 98.75 101 ALA A C 1
ATOM 754 O O . ALA A 1 101 ? -6.214 5.774 14.436 1.00 98.75 101 ALA A O 1
ATOM 755 N N . ASP A 1 102 ? -4.212 6.576 13.782 1.00 98.88 102 ASP A N 1
ATOM 756 C CA . ASP A 1 102 ? -4.649 7.005 12.449 1.00 98.88 102 ASP A CA 1
ATOM 757 C C . ASP A 1 102 ? -5.077 5.815 11.586 1.00 98.88 102 ASP A C 1
ATOM 759 O O . ASP A 1 102 ? -6.159 5.831 10.996 1.00 98.88 102 ASP A O 1
ATOM 763 N N . LEU A 1 103 ? -4.274 4.748 11.563 1.00 98.88 103 LEU A N 1
ATOM 764 C CA . LEU A 1 103 ? -4.594 3.526 10.822 1.00 98.88 103 LEU A CA 1
ATOM 765 C C . LEU A 1 103 ? -5.886 2.873 11.336 1.00 98.88 103 LEU A C 1
ATOM 767 O O . LEU A 1 103 ? -6.728 2.457 10.537 1.00 98.88 103 LEU A O 1
ATOM 771 N N . VAL A 1 104 ? -6.095 2.837 12.657 1.00 98.88 104 VAL A N 1
ATOM 772 C CA . VAL A 1 104 ? -7.346 2.350 13.258 1.00 98.88 104 VAL A CA 1
ATOM 773 C C . VAL A 1 104 ? -8.527 3.235 12.870 1.00 98.88 104 VAL A C 1
ATOM 775 O O . VAL A 1 104 ? -9.576 2.714 12.490 1.00 98.88 104 VAL A O 1
ATOM 778 N N . ALA A 1 105 ? -8.368 4.559 12.909 1.00 98.81 105 ALA A N 1
ATOM 779 C CA . ALA A 1 105 ? -9.436 5.486 12.555 1.00 98.81 105 ALA A CA 1
ATOM 780 C C . ALA A 1 105 ? -9.880 5.306 11.096 1.00 98.81 105 ALA A C 1
ATOM 782 O O . ALA A 1 105 ? -11.081 5.247 10.821 1.00 98.81 105 ALA A O 1
ATOM 783 N N . TRP A 1 106 ? -8.932 5.166 10.164 1.00 98.81 106 TRP A N 1
ATOM 784 C CA . TRP A 1 106 ? -9.238 4.913 8.754 1.00 98.81 106 TRP A CA 1
ATOM 785 C C . TRP A 1 106 ? -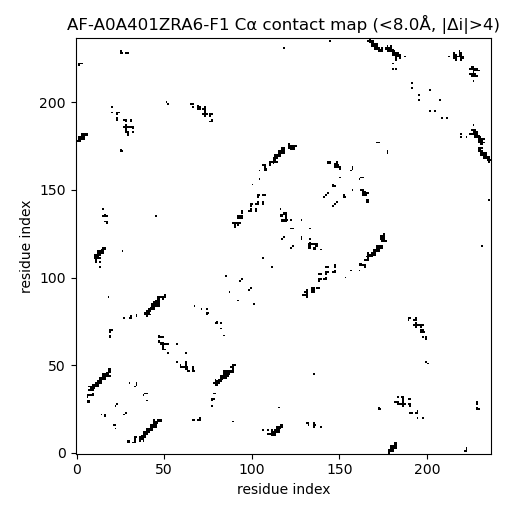9.822 3.524 8.516 1.00 98.81 106 TRP A C 1
ATOM 787 O O . TRP A 1 106 ? -10.796 3.406 7.776 1.00 98.81 106 TRP A O 1
ATOM 797 N N . THR A 1 107 ? -9.324 2.497 9.209 1.00 98.81 107 THR A N 1
ATOM 798 C CA . THR A 1 107 ? -9.908 1.147 9.152 1.00 98.81 107 THR A CA 1
ATOM 799 C C . THR A 1 107 ? -11.370 1.163 9.608 1.00 98.81 107 THR A C 1
ATOM 801 O O . THR A 1 107 ? -12.239 0.633 8.921 1.00 98.81 107 THR A O 1
ATOM 804 N N . ARG A 1 108 ? -11.683 1.842 10.720 1.00 98.69 108 ARG A N 1
ATOM 805 C CA . ARG A 1 108 ? -13.058 1.988 11.231 1.00 98.69 108 ARG A CA 1
ATOM 806 C C . ARG A 1 108 ? -13.950 2.844 10.331 1.00 98.69 108 ARG A C 1
ATOM 808 O O . ARG A 1 108 ? -15.145 2.579 10.232 1.00 98.69 108 ARG A O 1
ATOM 815 N N . ARG A 1 109 ? -13.390 3.863 9.668 1.00 98.44 109 ARG A N 1
ATOM 816 C CA . ARG A 1 109 ? -14.123 4.734 8.735 1.00 98.44 109 ARG A CA 1
ATOM 817 C C . ARG A 1 109 ? -14.461 4.026 7.427 1.00 98.44 109 ARG A C 1
ATOM 819 O O . ARG A 1 109 ? -15.557 4.207 6.905 1.00 98.44 109 ARG A O 1
ATOM 826 N N . TRP A 1 110 ? -13.519 3.269 6.875 1.00 98.50 110 TRP A N 1
ATOM 827 C CA . TRP A 1 110 ? -13.685 2.621 5.575 1.00 98.50 110 TRP A CA 1
ATOM 828 C C . TRP A 1 110 ? -14.254 1.207 5.656 1.00 98.50 110 TRP A C 1
ATOM 830 O O . TRP A 1 110 ? -14.733 0.725 4.632 1.00 98.50 110 TRP A O 1
ATOM 840 N N . GLN A 1 111 ? -14.232 0.583 6.838 1.00 98.38 111 GLN A N 1
ATOM 841 C CA . GLN A 1 111 ? -14.754 -0.760 7.109 1.00 98.38 111 GLN A CA 1
ATOM 842 C C . GLN A 1 111 ? -14.358 -1.799 6.039 1.00 98.38 111 GLN A C 1
ATOM 844 O O . GLN A 1 111 ? -15.229 -2.440 5.444 1.00 98.38 111 GLN A O 1
ATOM 849 N N . PRO A 1 112 ? -13.053 -1.964 5.736 1.00 98.44 112 PRO A N 1
ATOM 850 C CA . PRO A 1 112 ? -12.614 -2.871 4.685 1.00 98.44 112 PRO A CA 1
ATOM 851 C C . PRO A 1 112 ? -12.852 -4.334 5.069 1.00 98.44 112 PRO A C 1
ATOM 853 O O . PRO A 1 112 ? -12.561 -4.748 6.191 1.00 98.44 112 PRO A O 1
ATOM 856 N N . ALA A 1 113 ? -13.324 -5.141 4.123 1.00 98.56 113 ALA A N 1
ATOM 857 C CA . ALA A 1 113 ? -13.347 -6.592 4.286 1.00 98.56 113 ALA A CA 1
ATOM 858 C C . ALA A 1 113 ? -11.930 -7.178 4.176 1.00 98.56 113 ALA A C 1
ATOM 860 O O . ALA A 1 113 ? -11.592 -8.115 4.900 1.00 98.56 113 ALA A O 1
ATOM 861 N N . ILE A 1 114 ? -11.110 -6.600 3.289 1.00 98.75 114 ILE A N 1
ATOM 862 C CA . ILE A 1 114 ? -9.741 -7.036 3.000 1.00 98.75 114 ILE A CA 1
ATOM 863 C C . ILE A 1 114 ? -8.790 -5.840 3.072 1.00 98.75 114 ILE A C 1
ATOM 865 O O . ILE A 1 114 ? -9.073 -4.777 2.509 1.00 98.75 114 ILE A O 1
ATOM 869 N N . VAL A 1 115 ? -7.642 -6.027 3.721 1.00 98.88 115 VAL A N 1
ATOM 870 C CA . VAL A 1 115 ? -6.542 -5.052 3.736 1.00 98.88 115 VAL A CA 1
ATOM 871 C C . VAL A 1 115 ? -5.347 -5.581 2.947 1.00 98.88 115 VAL A C 1
ATOM 873 O O . VAL A 1 115 ? -4.933 -6.716 3.145 1.00 98.88 115 VAL A O 1
ATOM 876 N N . PHE A 1 116 ? -4.757 -4.755 2.084 1.00 98.94 116 PHE A N 1
ATOM 877 C CA . PHE A 1 116 ? -3.468 -5.030 1.439 1.00 98.94 116 PHE A CA 1
ATOM 878 C C . PHE A 1 116 ? -2.381 -4.198 2.118 1.00 98.94 116 PHE A C 1
ATOM 880 O O . PHE A 1 116 ? -2.578 -3.000 2.302 1.00 98.94 116 PHE A O 1
ATOM 887 N N . THR A 1 117 ? -1.244 -4.796 2.481 1.00 98.88 117 THR A N 1
ATOM 888 C CA . THR A 1 117 ? -0.103 -4.056 3.059 1.00 98.88 117 THR A CA 1
ATOM 889 C C . THR A 1 117 ? 1.226 -4.795 2.867 1.00 98.88 117 THR A C 1
ATOM 891 O O . THR A 1 117 ? 1.258 -5.915 2.360 1.00 98.88 117 THR A O 1
ATOM 894 N N . HIS A 1 118 ? 2.329 -4.161 3.256 1.00 98.69 118 HIS A N 1
ATOM 895 C CA . HIS A 1 118 ? 3.681 -4.728 3.240 1.00 98.69 118 HIS A CA 1
ATOM 896 C C . HIS A 1 118 ? 3.821 -5.904 4.216 1.00 98.69 118 HIS A C 1
ATOM 898 O O . HIS A 1 118 ? 3.297 -5.835 5.327 1.00 98.69 118 HIS A O 1
ATOM 904 N N . ASP A 1 119 ? 4.581 -6.943 3.856 1.00 98.56 119 ASP A N 1
ATOM 905 C CA . ASP A 1 119 ? 5.000 -7.990 4.799 1.00 98.56 119 ASP A CA 1
ATOM 906 C C . ASP A 1 119 ? 6.147 -7.498 5.707 1.00 98.56 119 ASP A C 1
ATOM 908 O O . ASP A 1 119 ? 7.257 -7.251 5.220 1.00 98.56 119 ASP A O 1
ATOM 912 N N . PRO A 1 120 ? 5.931 -7.366 7.030 1.00 97.31 120 PRO A N 1
ATOM 913 C CA . PRO A 1 120 ? 6.976 -6.915 7.939 1.00 97.31 120 PRO A CA 1
ATOM 914 C C . PRO A 1 120 ? 7.907 -8.033 8.436 1.00 97.31 120 PRO A C 1
ATOM 916 O O . PRO A 1 120 ? 8.972 -7.714 8.964 1.00 97.31 120 PRO A O 1
ATOM 919 N N . GLU A 1 121 ? 7.517 -9.306 8.316 1.00 96.38 121 GLU A N 1
ATOM 920 C CA . GLU A 1 121 ? 8.238 -10.464 8.875 1.00 96.38 121 GLU A CA 1
ATOM 921 C C . GLU A 1 121 ? 9.131 -11.144 7.839 1.00 96.38 121 GLU A C 1
ATOM 923 O O . GLU A 1 121 ? 10.276 -11.494 8.127 1.00 96.38 121 GLU A O 1
ATOM 928 N N . HIS A 1 122 ? 8.630 -11.297 6.613 1.00 96.81 122 HIS A N 1
ATOM 929 C CA . HIS A 1 122 ? 9.354 -11.929 5.510 1.00 96.81 122 HIS A CA 1
ATO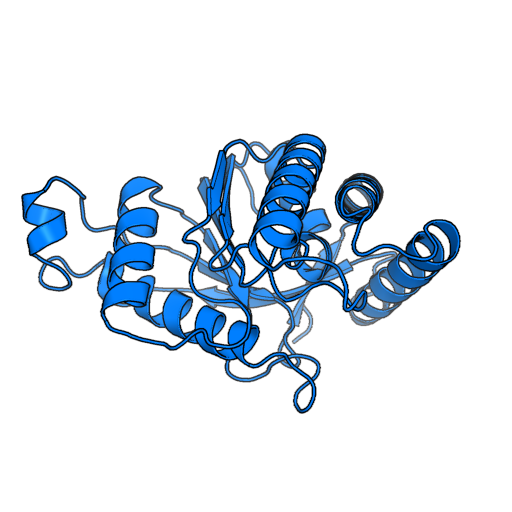M 930 C C . HIS A 1 122 ? 9.497 -10.980 4.314 1.00 96.81 122 HIS A C 1
ATOM 932 O O . HIS A 1 122 ? 9.178 -11.370 3.187 1.00 96.81 122 HIS A O 1
ATOM 938 N N . PRO A 1 123 ? 9.982 -9.740 4.518 1.00 95.56 123 PRO A N 1
ATOM 939 C CA . PRO A 1 123 ? 9.985 -8.728 3.474 1.00 95.56 123 PRO A CA 1
ATOM 940 C C . PRO A 1 123 ? 10.815 -9.175 2.273 1.00 95.56 123 PRO A C 1
ATOM 942 O O . PRO A 1 123 ? 11.899 -9.728 2.428 1.00 95.56 123 PRO A O 1
ATOM 945 N N . TYR A 1 124 ? 10.363 -8.880 1.064 1.00 92.25 124 TYR A N 1
ATOM 946 C CA . TYR A 1 124 ? 11.106 -9.097 -0.168 1.00 92.25 124 TYR A CA 1
ATOM 947 C C . TYR A 1 124 ? 11.474 -7.741 -0.782 1.00 92.25 124 TYR A C 1
ATOM 949 O O . TYR A 1 124 ? 10.576 -6.966 -1.112 1.00 92.25 124 TYR A O 1
ATOM 957 N N . PRO A 1 125 ? 12.767 -7.464 -1.033 1.00 91.25 125 PRO A N 1
ATOM 958 C CA . PRO A 1 125 ? 13.953 -8.257 -0.673 1.00 91.25 125 PRO A CA 1
ATOM 959 C C . PRO A 1 125 ? 14.333 -8.128 0.822 1.00 91.25 125 PRO A C 1
ATOM 961 O O . PRO A 1 125 ? 14.412 -7.025 1.339 1.00 91.25 125 PRO A O 1
ATOM 964 N N . ALA A 1 126 ? 14.671 -9.225 1.510 1.00 86.56 126 ALA A N 1
ATOM 965 C CA . ALA A 1 126 ? 14.795 -9.275 2.981 1.00 86.56 126 ALA A CA 1
ATOM 966 C C . ALA A 1 126 ? 15.741 -8.240 3.605 1.00 86.56 126 ALA A C 1
ATOM 968 O O . ALA A 1 126 ? 15.348 -7.500 4.503 1.00 86.56 126 ALA A O 1
ATOM 969 N N . TYR A 1 127 ? 16.978 -8.162 3.111 1.00 89.00 127 TYR A N 1
ATOM 970 C CA . TYR A 1 127 ? 17.993 -7.254 3.658 1.00 89.00 127 TYR A CA 1
ATOM 971 C C . TYR A 1 127 ? 17.949 -5.843 3.070 1.00 89.00 127 TYR A C 1
ATOM 973 O O . TYR A 1 127 ? 18.528 -4.928 3.647 1.00 89.00 127 TYR A O 1
ATOM 981 N N . LEU A 1 128 ? 17.299 -5.673 1.917 1.00 92.12 128 LEU A N 1
ATOM 982 C CA . LEU A 1 128 ? 17.262 -4.410 1.170 1.00 92.12 128 LEU A CA 1
ATOM 983 C C . LEU A 1 128 ? 15.882 -3.747 1.203 1.00 92.12 128 LEU A C 1
ATOM 985 O O . LEU A 1 128 ? 15.681 -2.712 0.577 1.00 92.12 128 LEU A O 1
ATOM 989 N N . CYS A 1 129 ? 14.927 -4.344 1.914 1.00 92.81 129 CYS A N 1
ATOM 990 C CA . CYS A 1 129 ? 13.607 -3.778 2.104 1.00 92.81 129 CYS A CA 1
ATOM 991 C C . CYS A 1 129 ? 13.723 -2.448 2.850 1.00 92.81 129 CYS A C 1
ATOM 993 O O . CYS A 1 129 ? 14.460 -2.334 3.842 1.00 92.81 129 CYS A O 1
ATOM 995 N N . HIS A 1 130 ? 12.983 -1.450 2.370 1.00 96.44 130 HIS A N 1
ATOM 996 C CA . HIS A 1 130 ? 12.945 -0.144 3.000 1.00 96.44 130 HIS A CA 1
ATOM 997 C C . HIS A 1 130 ? 12.464 -0.279 4.449 1.00 96.44 130 HIS A C 1
ATOM 999 O O . HIS A 1 130 ? 11.619 -1.119 4.772 1.00 96.44 130 HIS A O 1
ATOM 1005 N N . ARG A 1 131 ? 13.013 0.534 5.353 1.00 96.81 131 ARG A N 1
ATOM 1006 C CA . ARG A 1 131 ? 12.597 0.530 6.763 1.00 96.81 131 ARG A CA 1
ATOM 1007 C C . ARG A 1 131 ? 11.094 0.782 6.87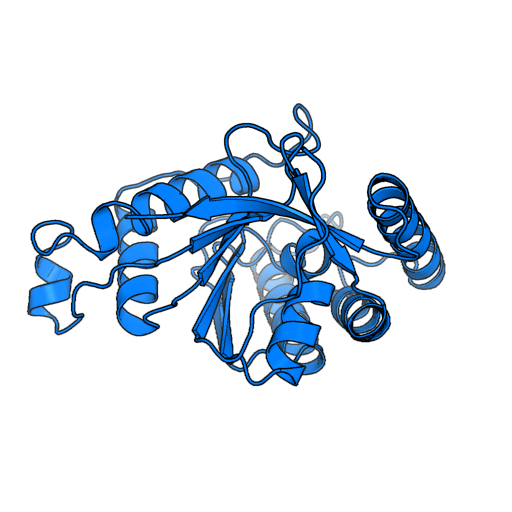9 1.00 96.81 131 ARG A C 1
ATOM 1009 O O . ARG A 1 131 ? 10.417 0.013 7.560 1.00 96.81 131 ARG A O 1
ATOM 1016 N N . ASP A 1 132 ? 10.592 1.792 6.177 1.00 98.56 132 ASP A N 1
ATOM 1017 C CA . ASP A 1 132 ? 9.191 2.198 6.279 1.00 98.56 132 ASP A CA 1
ATOM 1018 C C . ASP A 1 132 ? 8.245 1.094 5.825 1.00 98.56 132 ASP A C 1
ATOM 1020 O O . ASP A 1 132 ? 7.222 0.891 6.461 1.00 98.56 132 ASP A O 1
ATOM 1024 N N . HIS A 1 133 ? 8.609 0.298 4.813 1.00 98.62 133 HIS A N 1
ATOM 1025 C CA . HIS A 1 133 ? 7.813 -0.863 4.395 1.00 98.62 133 HIS A CA 1
ATOM 1026 C C . HIS A 1 133 ? 7.587 -1.830 5.563 1.00 98.62 133 HIS A C 1
ATOM 1028 O O . HIS A 1 133 ? 6.450 -2.208 5.845 1.00 98.62 133 HIS A O 1
ATOM 1034 N N . ARG A 1 134 ? 8.644 -2.167 6.316 1.00 97.88 134 ARG A N 1
ATOM 1035 C CA . ARG A 1 134 ? 8.527 -3.043 7.497 1.00 97.88 134 ARG A CA 1
ATOM 1036 C C . ARG A 1 134 ? 7.731 -2.395 8.626 1.00 97.88 134 ARG A C 1
ATOM 1038 O O . ARG A 1 134 ? 6.924 -3.062 9.272 1.00 97.88 134 ARG A O 1
ATOM 1045 N N . VAL A 1 135 ? 7.964 -1.111 8.892 1.00 98.69 135 VAL A N 1
ATOM 1046 C CA . VAL A 1 135 ? 7.280 -0.398 9.979 1.00 98.69 135 VAL A CA 1
ATOM 1047 C C . VAL A 1 135 ? 5.790 -0.245 9.677 1.00 98.69 135 VAL A C 1
ATOM 1049 O O . VAL A 1 135 ? 4.964 -0.551 10.535 1.00 98.69 135 VAL A O 1
ATOM 1052 N N . VAL A 1 136 ? 5.443 0.168 8.459 1.00 98.88 136 VAL A N 1
ATOM 1053 C CA . VAL A 1 136 ? 4.061 0.328 7.992 1.00 98.88 136 VAL A CA 1
ATOM 1054 C C . VAL A 1 136 ? 3.347 -1.014 7.939 1.00 98.88 136 VAL A C 1
ATOM 1056 O O . VAL A 1 136 ? 2.231 -1.108 8.443 1.00 98.88 136 VAL A O 1
ATOM 1059 N N . GLY A 1 137 ? 3.993 -2.066 7.423 1.00 98.69 137 GLY A N 1
ATOM 1060 C CA . GLY A 1 137 ? 3.444 -3.423 7.451 1.00 98.69 137 GLY A CA 1
ATOM 1061 C C . GLY A 1 137 ? 3.078 -3.859 8.872 1.00 98.69 137 GLY A C 1
ATOM 1062 O O . GLY A 1 137 ? 1.956 -4.301 9.121 1.00 98.69 137 GLY A O 1
ATOM 1063 N N . ARG A 1 138 ? 3.978 -3.640 9.846 1.00 98.69 138 ARG A N 1
ATOM 1064 C CA . ARG A 1 138 ? 3.701 -3.950 11.256 1.00 98.69 138 ARG A CA 1
ATOM 1065 C C . ARG A 1 138 ? 2.569 -3.105 11.829 1.00 98.69 138 ARG A C 1
ATOM 1067 O O . ARG A 1 138 ? 1.661 -3.653 12.442 1.00 98.69 138 ARG A O 1
ATOM 1074 N N . ALA A 1 139 ? 2.631 -1.787 11.653 1.00 98.88 139 ALA A N 1
ATOM 1075 C CA . ALA A 1 139 ? 1.643 -0.869 12.208 1.00 98.88 139 ALA A CA 1
ATOM 1076 C C . ALA A 1 139 ? 0.244 -1.125 11.625 1.00 98.88 139 ALA A C 1
ATOM 1078 O O . ALA A 1 139 ? -0.742 -1.033 12.354 1.00 98.88 139 ALA A O 1
ATOM 1079 N N . ALA A 1 140 ? 0.156 -1.494 10.342 1.00 98.88 140 ALA A N 1
ATOM 1080 C CA . ALA A 1 140 ? -1.082 -1.900 9.687 1.00 98.88 140 ALA A CA 1
ATOM 1081 C C . ALA A 1 140 ? -1.642 -3.198 10.282 1.00 98.88 140 ALA A C 1
ATOM 1083 O O . ALA A 1 140 ? -2.830 -3.248 10.590 1.00 98.88 140 ALA A O 1
ATOM 1084 N N . LEU A 1 141 ? -0.802 -4.216 10.506 1.00 98.75 141 LEU A N 1
ATOM 1085 C CA . LEU A 1 141 ? -1.231 -5.453 11.166 1.00 98.75 141 LEU A CA 1
ATOM 1086 C C . LEU A 1 141 ? -1.723 -5.198 12.594 1.00 98.75 141 LEU A C 1
ATOM 1088 O O . LEU A 1 141 ? -2.813 -5.648 12.931 1.00 98.75 141 LEU A O 1
ATOM 1092 N N . ASP A 1 142 ? -0.984 -4.417 13.389 1.00 98.44 142 ASP A N 1
ATOM 1093 C CA . ASP A 1 142 ? -1.396 -4.036 14.746 1.00 98.44 142 ASP A CA 1
ATOM 1094 C C . ASP A 1 142 ? -2.730 -3.263 14.732 1.00 98.44 142 ASP A C 1
ATOM 1096 O O . ASP A 1 142 ? -3.596 -3.472 15.585 1.00 98.44 142 ASP A O 1
ATOM 1100 N N . ALA A 1 143 ? -2.902 -2.348 13.768 1.00 98.56 143 ALA A N 1
ATOM 1101 C CA . ALA A 1 143 ? -4.117 -1.553 13.615 1.00 98.56 143 ALA A CA 1
ATOM 1102 C C . ALA A 1 143 ? -5.325 -2.422 13.253 1.00 98.56 143 ALA A C 1
ATOM 1104 O O . ALA A 1 143 ? -6.394 -2.258 13.838 1.00 98.56 143 ALA A O 1
ATOM 1105 N N . VAL A 1 144 ? -5.156 -3.354 12.318 1.00 97.81 144 VAL A N 1
ATOM 1106 C CA . VAL A 1 144 ? -6.223 -4.245 11.864 1.00 97.81 144 VAL A CA 1
ATOM 1107 C C . VAL A 1 144 ? -6.590 -5.270 12.942 1.00 97.81 144 VAL A C 1
ATOM 1109 O O . VAL A 1 144 ? -7.777 -5.465 13.212 1.00 97.81 144 VAL A O 1
ATOM 1112 N N . TYR A 1 145 ? -5.598 -5.879 13.600 1.00 96.62 145 TYR A N 1
ATOM 1113 C CA . TYR A 1 145 ? -5.806 -6.854 14.665 1.00 96.62 145 TYR A CA 1
ATOM 1114 C C . TYR A 1 145 ? -4.858 -6.611 15.858 1.00 96.62 145 TYR A C 1
ATOM 1116 O O . TYR A 1 145 ? -3.642 -6.701 15.702 1.00 96.62 145 TYR A O 1
ATOM 1124 N N . PRO A 1 146 ? -5.376 -6.395 17.085 1.00 95.62 146 PRO A N 1
ATOM 1125 C CA . PRO A 1 146 ? -6.792 -6.356 17.463 1.00 95.62 146 PRO A CA 1
ATOM 1126 C C . PRO A 1 146 ? -7.393 -4.932 17.501 1.00 95.62 146 PRO A C 1
ATOM 1128 O O . PRO A 1 146 ? -8.558 -4.769 17.859 1.00 95.62 146 PRO A O 1
ATOM 1131 N N . LEU A 1 147 ? -6.630 -3.877 17.184 1.00 98.19 147 LEU A N 1
ATOM 1132 C CA . LEU A 1 147 ? -6.977 -2.514 17.619 1.00 98.19 147 LEU A CA 1
ATOM 1133 C C . LEU A 1 147 ? -8.256 -1.944 16.973 1.00 98.19 147 LEU A C 1
ATOM 1135 O O . LEU A 1 147 ? -9.028 -1.267 17.653 1.00 98.19 147 LEU A O 1
ATOM 1139 N N . ALA A 1 148 ? -8.521 -2.211 15.692 1.00 98.06 148 ALA A N 1
ATOM 1140 C CA . ALA A 1 148 ? -9.720 -1.707 15.020 1.00 98.06 148 ALA A CA 1
ATOM 1141 C C . ALA A 1 148 ? -11.012 -2.373 15.505 1.00 98.06 148 ALA A C 1
ATOM 1143 O O . ALA A 1 148 ? -12.037 -1.685 15.612 1.00 98.06 148 ALA A O 1
ATOM 1144 N N . ARG A 1 149 ? -10.955 -3.663 15.855 1.00 97.00 149 ARG A N 1
ATOM 1145 C CA . ARG A 1 149 ? -12.116 -4.450 16.296 1.00 97.00 149 ARG A CA 1
ATOM 1146 C C . ARG A 1 149 ? -12.456 -4.269 17.775 1.00 97.00 149 ARG A C 1
ATOM 1148 O O . ARG A 1 149 ? -13.626 -4.329 18.147 1.00 97.00 149 ARG A O 1
ATOM 1155 N N . ASP A 1 150 ? -11.462 -4.010 18.620 1.00 96.75 150 ASP A N 1
ATOM 1156 C CA . ASP A 1 150 ? -11.666 -3.948 20.064 1.00 96.75 150 ASP A CA 1
ATOM 1157 C C . ASP A 1 150 ? -12.157 -2.554 20.481 1.00 96.75 150 ASP A C 1
ATOM 1159 O O . ASP A 1 150 ? -11.445 -1.559 20.370 1.00 96.75 150 ASP A O 1
ATOM 1163 N N . HIS A 1 151 ? -13.375 -2.468 21.018 1.00 94.94 151 HIS A N 1
ATOM 1164 C CA . HIS A 1 151 ? -14.003 -1.189 21.388 1.00 94.94 151 HIS A CA 1
ATOM 1165 C C . HIS A 1 151 ? -13.264 -0.399 22.488 1.00 94.94 151 HIS A C 1
ATOM 1167 O O . HIS A 1 151 ? -13.430 0.81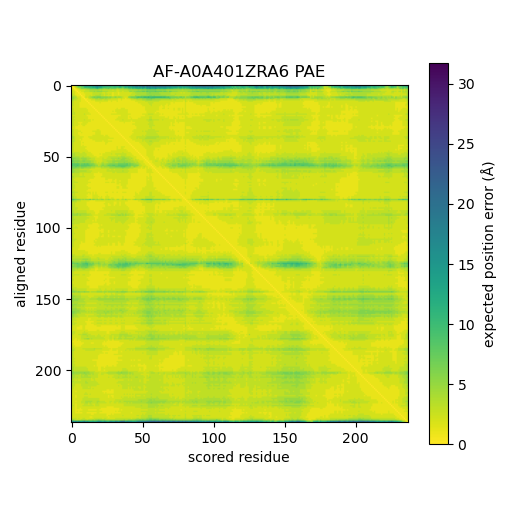6 22.582 1.00 94.94 151 HIS A O 1
ATOM 1173 N N . LEU A 1 152 ? -12.460 -1.070 23.325 1.00 97.25 152 LEU A N 1
ATOM 1174 C CA . LEU A 1 152 ? -11.634 -0.420 24.351 1.00 97.25 152 LEU A CA 1
ATOM 1175 C C . LEU A 1 152 ? -10.311 0.120 23.790 1.00 97.25 152 LEU A C 1
ATOM 1177 O O . LEU A 1 152 ? -9.716 1.020 24.384 1.00 97.25 152 LEU A O 1
ATOM 1181 N N . ALA A 1 153 ? -9.850 -0.400 22.650 1.00 97.25 153 ALA A N 1
ATOM 1182 C CA . ALA A 1 153 ? -8.702 0.153 21.950 1.00 97.25 153 ALA A CA 1
ATOM 1183 C C . ALA A 1 153 ? -9.120 1.457 21.258 1.00 97.25 153 ALA A C 1
ATOM 1185 O O . ALA A 1 153 ? -10.077 1.490 20.481 1.00 97.25 153 ALA A O 1
ATOM 1186 N N . PHE A 1 154 ? -8.408 2.548 21.554 1.00 97.81 154 PHE A N 1
ATOM 1187 C CA . PHE A 1 154 ? -8.756 3.893 21.080 1.00 97.81 154 PHE A CA 1
ATOM 1188 C C . PHE A 1 154 ? -10.232 4.243 21.345 1.00 97.81 154 PHE A C 1
ATOM 1190 O O . PHE A 1 154 ? -10.967 4.618 20.427 1.00 97.81 154 PHE A O 1
ATOM 1197 N N . ALA A 1 155 ? -10.685 4.072 22.593 1.00 97.62 155 ALA A N 1
ATOM 1198 C CA . ALA A 1 155 ? -12.067 4.329 23.006 1.00 97.62 155 ALA A CA 1
ATOM 1199 C C . ALA A 1 155 ? -12.533 5.762 22.676 1.00 97.62 155 ALA A C 1
ATOM 1201 O O . ALA A 1 155 ? -13.710 5.979 22.390 1.00 97.62 155 ALA A O 1
ATOM 1202 N N . GLU A 1 156 ? -11.607 6.726 22.639 1.00 98.00 156 GLU A N 1
ATOM 1203 C CA . GLU A 1 156 ? -11.847 8.102 22.200 1.00 98.00 156 GLU A CA 1
ATOM 1204 C C . GLU A 1 156 ? -12.423 8.186 20.773 1.00 98.00 156 GLU A C 1
ATOM 1206 O O . GLU A 1 156 ? -13.269 9.032 20.492 1.00 98.00 156 GLU A O 1
ATOM 1211 N N . GLN A 1 157 ? -12.034 7.275 19.877 1.00 98.19 157 GLN A N 1
ATOM 1212 C CA . GLN A 1 157 ? -12.548 7.227 18.506 1.00 98.19 157 GLN A CA 1
ATOM 1213 C C . GLN A 1 157 ? -13.964 6.649 18.445 1.00 98.19 157 GLN A C 1
ATOM 1215 O O . GLN A 1 157 ? -14.787 7.122 17.663 1.00 98.19 157 GLN A O 1
ATOM 1220 N N . VAL A 1 158 ? -14.263 5.664 19.297 1.00 97.31 158 VAL A N 1
ATOM 1221 C CA . VAL A 1 158 ? -15.614 5.098 19.427 1.00 97.31 158 VAL A CA 1
ATOM 1222 C C . VAL A 1 158 ? -16.574 6.153 19.975 1.00 97.31 158 VAL A C 1
ATOM 1224 O O . VAL A 1 158 ? -17.669 6.326 19.446 1.00 97.31 158 VAL A O 1
ATOM 1227 N N . GLN A 1 159 ? -16.140 6.926 20.976 1.00 97.19 159 GLN A N 1
ATOM 1228 C CA . GLN A 1 159 ? -16.892 8.072 21.502 1.00 97.19 159 GLN A CA 1
ATOM 1229 C C . GLN A 1 159 ? -17.115 9.162 20.442 1.00 97.19 159 GLN A C 1
ATOM 1231 O O . GLN A 1 159 ? -18.161 9.805 20.440 1.00 97.19 159 GLN A O 1
ATOM 1236 N N . ALA A 1 160 ? -16.169 9.332 19.514 1.00 97.25 160 ALA A N 1
ATOM 1237 C CA . ALA A 1 160 ? -16.293 10.222 18.360 1.00 97.25 160 ALA A CA 1
ATOM 1238 C C . ALA A 1 160 ? -17.136 9.640 17.202 1.00 97.25 160 ALA A C 1
ATOM 1240 O O . ALA A 1 160 ? -17.241 10.268 16.149 1.00 97.25 160 ALA A O 1
ATOM 1241 N N . GLY A 1 161 ? -17.745 8.461 17.377 1.00 97.81 161 GLY A N 1
ATOM 1242 C CA . GLY A 1 161 ? -18.672 7.857 16.416 1.00 97.81 161 GLY A CA 1
ATOM 1243 C C . GLY A 1 161 ? -18.046 6.890 15.408 1.00 97.81 161 GLY A C 1
ATOM 1244 O O . GLY A 1 161 ? -18.750 6.427 14.514 1.00 97.81 161 GLY A O 1
ATOM 1245 N N . LEU A 1 162 ? -16.757 6.549 15.531 1.00 98.19 162 LEU A N 1
ATOM 1246 C CA . LEU A 1 162 ? -16.139 5.510 14.702 1.00 98.19 162 LEU A CA 1
ATOM 1247 C C . LEU A 1 162 ? -16.431 4.127 15.290 1.00 98.19 162 LEU A C 1
ATOM 1249 O O . LEU A 1 162 ? -15.842 3.728 16.296 1.00 98.19 162 LEU A O 1
ATOM 1253 N N . SER A 1 163 ? -17.342 3.387 14.660 1.00 98.19 163 SER A N 1
ATOM 1254 C CA . SER A 1 163 ? -17.681 2.027 15.083 1.00 98.19 163 SER A CA 1
ATOM 1255 C C . SER A 1 163 ? -16.468 1.091 14.986 1.00 98.19 163 SER A C 1
ATOM 1257 O O . SER A 1 163 ? -15.736 1.162 13.996 1.00 98.19 163 SER A O 1
ATOM 1259 N N . PRO A 1 164 ? -16.253 0.196 15.969 1.00 98.31 164 PRO A N 1
ATOM 1260 C CA . PRO A 1 164 ? -15.272 -0.873 15.836 1.00 98.31 164 PRO A CA 1
ATOM 1261 C C . PRO A 1 164 ? -15.541 -1.714 14.588 1.00 98.31 164 PRO A C 1
ATOM 1263 O O . PRO A 1 164 ? -16.696 -1.927 14.217 1.00 98.31 164 PRO A O 1
ATOM 1266 N N . HIS A 1 165 ? -14.476 -2.191 13.952 1.00 98.31 165 HIS A N 1
ATOM 1267 C CA . HIS A 1 165 ? -14.562 -2.935 12.699 1.00 98.31 165 HIS A CA 1
ATOM 1268 C C . HIS A 1 165 ? -13.594 -4.113 12.698 1.00 98.31 165 HIS A C 1
ATOM 1270 O O . HIS A 1 165 ? -12.415 -3.940 13.006 1.00 98.31 165 HIS A O 1
ATOM 1276 N N . ALA A 1 166 ? -14.095 -5.293 12.337 1.00 98.06 166 ALA A N 1
ATOM 1277 C CA . ALA A 1 166 ? -13.297 -6.498 12.155 1.00 98.06 166 ALA A CA 1
ATOM 1278 C C . ALA A 1 166 ? -13.026 -6.706 10.659 1.00 98.06 166 ALA A C 1
ATOM 1280 O O . ALA A 1 166 ? -13.951 -6.914 9.874 1.00 98.06 166 ALA A O 1
ATOM 1281 N N . VAL A 1 167 ? -11.755 -6.629 10.271 1.00 98.38 167 VAL A N 1
ATOM 1282 C CA . VAL A 1 167 ? -11.296 -6.995 8.922 1.00 98.38 167 VAL A CA 1
ATOM 1283 C C . VAL A 1 167 ? -11.220 -8.517 8.843 1.00 98.38 167 VAL A C 1
ATOM 1285 O O . VAL A 1 167 ? -10.740 -9.134 9.789 1.00 98.38 167 VAL A O 1
ATOM 1288 N N . GLY A 1 168 ? -11.671 -9.115 7.737 1.00 97.94 168 GLY A N 1
ATOM 1289 C CA . GLY A 1 168 ? -11.681 -10.573 7.574 1.00 97.94 168 GLY A CA 1
ATOM 1290 C C . GLY A 1 168 ? -10.364 -11.144 7.046 1.00 97.94 168 GLY A C 1
ATOM 1291 O O . GLY A 1 168 ? -9.937 -12.213 7.474 1.00 97.94 168 GLY A O 1
ATOM 1292 N N . GLU A 1 169 ? -9.693 -10.435 6.133 1.00 98.12 169 GLU A N 1
ATOM 1293 C CA . GLU A 1 169 ? -8.429 -10.899 5.545 1.00 98.12 169 GLU A CA 1
ATOM 1294 C C . GLU A 1 169 ? -7.386 -9.786 5.409 1.00 98.12 169 GLU A C 1
ATOM 1296 O O . GLU A 1 169 ? -7.708 -8.625 5.142 1.00 98.12 169 GLU A O 1
ATOM 1301 N N . VAL A 1 170 ? -6.110 -10.166 5.500 1.00 98.69 170 VAL A N 1
ATOM 1302 C CA . VAL A 1 170 ? -4.974 -9.312 5.134 1.00 98.69 170 VAL A CA 1
ATOM 1303 C C . VAL A 1 170 ? -4.140 -10.000 4.061 1.00 98.69 170 VAL A C 1
ATOM 1305 O O . VAL A 1 170 ? -3.756 -11.158 4.203 1.00 98.69 170 VAL A O 1
ATOM 1308 N N . TRP A 1 171 ? -3.859 -9.286 2.977 1.00 98.75 171 TRP A N 1
ATOM 1309 C CA . TRP A 1 171 ? -3.029 -9.741 1.869 1.00 98.75 171 TRP A CA 1
ATOM 1310 C C . TRP A 1 171 ? -1.700 -8.992 1.918 1.00 98.75 171 TRP A C 1
ATOM 1312 O O . TRP A 1 171 ? -1.616 -7.802 1.607 1.00 98.75 171 TRP A O 1
ATOM 1322 N N . LEU A 1 172 ? -0.659 -9.697 2.345 1.00 98.81 172 LEU A N 1
ATOM 1323 C CA . LEU A 1 172 ? 0.685 -9.161 2.463 1.00 98.81 172 LEU A CA 1
ATOM 1324 C C . LEU A 1 172 ? 1.415 -9.281 1.133 1.00 98.81 172 LEU A C 1
ATOM 1326 O O . LEU A 1 172 ? 1.589 -10.381 0.602 1.00 98.81 172 LEU A O 1
ATOM 1330 N N . PHE A 1 173 ? 1.851 -8.149 0.603 1.00 98.62 173 PHE A N 1
ATOM 1331 C CA . PHE A 1 173 ? 2.667 -8.086 -0.596 1.00 98.62 173 PHE A CA 1
ATOM 1332 C C . PHE A 1 173 ? 4.141 -7.845 -0.253 1.00 98.62 173 PHE A C 1
ATOM 1334 O O . PHE A 1 173 ? 4.490 -7.593 0.899 1.00 98.62 173 PHE A O 1
ATOM 1341 N N . ALA A 1 174 ? 5.017 -7.947 -1.260 1.00 96.69 174 ALA A N 1
ATOM 1342 C CA . ALA A 1 174 ? 6.468 -7.892 -1.066 1.00 96.69 174 ALA A CA 1
ATOM 1343 C C . ALA A 1 174 ? 6.950 -8.923 -0.025 1.00 96.69 174 ALA A C 1
ATOM 1345 O O . ALA A 1 174 ? 7.655 -8.575 0.916 1.00 96.69 174 ALA A O 1
ATOM 1346 N N . SER A 1 175 ? 6.564 -10.193 -0.191 1.00 97.00 175 SER A N 1
ATOM 1347 C CA . SER A 1 175 ? 6.846 -11.267 0.769 1.00 97.00 175 SER A CA 1
ATOM 1348 C C . SER A 1 175 ? 7.644 -12.416 0.146 1.00 97.00 175 SER A C 1
ATOM 1350 O O . SER A 1 175 ? 7.306 -12.899 -0.934 1.00 97.00 175 SER A O 1
ATOM 1352 N N . HIS A 1 176 ? 8.670 -12.905 0.851 1.00 95.56 176 HIS A N 1
ATOM 1353 C CA . HIS A 1 176 ? 9.338 -14.185 0.548 1.00 95.56 176 HIS A CA 1
ATOM 1354 C C . HIS A 1 176 ? 8.493 -15.400 0.933 1.00 95.56 176 HIS A C 1
ATOM 1356 O O . HIS A 1 176 ? 8.742 -16.498 0.441 1.00 95.56 176 HIS A O 1
ATOM 1362 N N . ALA A 1 177 ? 7.512 -15.216 1.814 1.00 95.75 177 ALA A N 1
ATOM 1363 C CA . ALA A 1 177 ? 6.590 -16.258 2.244 1.00 95.75 177 ALA A CA 1
ATOM 1364 C C . ALA A 1 177 ? 5.332 -16.335 1.357 1.00 95.75 177 ALA A C 1
ATOM 1366 O O . ALA A 1 177 ? 4.429 -17.114 1.655 1.00 95.75 177 ALA A O 1
ATOM 1367 N N . ALA A 1 178 ? 5.261 -15.545 0.278 1.00 96.88 178 ALA A N 1
ATOM 1368 C CA . ALA A 1 178 ? 4.111 -15.515 -0.615 1.00 96.88 178 ALA A CA 1
ATOM 1369 C C . ALA A 1 178 ? 3.857 -16.875 -1.284 1.00 96.88 178 ALA A C 1
ATOM 1371 O O . ALA A 1 178 ? 4.714 -17.424 -1.984 1.00 96.88 178 ALA A O 1
ATOM 1372 N N . ASP A 1 179 ? 2.641 -17.388 -1.113 1.00 96.38 179 ASP A N 1
ATOM 1373 C CA . ASP A 1 179 ? 2.196 -18.651 -1.695 1.00 96.38 179 ASP A CA 1
ATOM 1374 C C . ASP A 1 179 ? 0.849 -18.562 -2.431 1.00 96.38 179 ASP A C 1
ATOM 1376 O O . ASP A 1 179 ? 0.492 -19.509 -3.134 1.00 96.38 179 ASP A O 1
ATOM 1380 N N . ALA A 1 180 ? 0.160 -17.418 -2.370 1.00 97.88 180 ALA A N 1
ATOM 1381 C CA . ALA A 1 180 ? -1.034 -17.123 -3.154 1.00 97.88 180 ALA A CA 1
ATOM 1382 C C . ALA A 1 180 ? -0.684 -16.269 -4.382 1.00 97.88 180 ALA A C 1
ATOM 1384 O O . ALA A 1 180 ? -0.170 -15.162 -4.245 1.00 97.88 180 ALA A O 1
ATOM 1385 N N . TYR A 1 181 ? -0.985 -16.765 -5.581 1.00 98.56 181 TYR A N 1
ATOM 1386 C CA . TYR A 1 181 ? -0.656 -16.126 -6.856 1.00 98.56 181 TYR A CA 1
ATOM 1387 C C . TYR A 1 181 ? -1.927 -15.726 -7.598 1.00 98.56 181 TYR A C 1
ATOM 1389 O O . TYR A 1 181 ? -2.794 -16.569 -7.826 1.00 98.56 181 TYR A O 1
ATOM 1397 N N . VAL A 1 182 ? -2.015 -14.464 -8.009 1.00 98.62 182 VAL A N 1
ATOM 1398 C CA . VAL A 1 182 ? -3.124 -13.936 -8.812 1.00 98.62 182 VAL A CA 1
ATOM 1399 C C . VAL A 1 182 ? -2.649 -13.734 -10.243 1.00 98.62 182 VAL A C 1
ATOM 1401 O O . VAL A 1 182 ? -1.647 -13.056 -10.469 1.00 98.62 182 VAL A O 1
ATOM 1404 N N . ASP A 1 183 ? -3.372 -14.296 -11.214 1.00 98.56 183 ASP A N 1
ATOM 1405 C CA . ASP A 1 183 ? -3.157 -13.990 -12.631 1.00 98.56 183 ASP A CA 1
ATOM 1406 C C . ASP A 1 183 ? -3.571 -12.547 -12.900 1.00 98.56 183 ASP A C 1
ATOM 1408 O O . ASP A 1 183 ? -4.752 -12.207 -12.854 1.00 98.56 183 ASP A O 1
ATOM 1412 N N . ILE A 1 184 ? -2.601 -11.691 -13.210 1.00 98.50 184 ILE A N 1
ATOM 1413 C CA . ILE A 1 184 ? -2.854 -10.270 -13.444 1.00 98.50 184 ILE A CA 1
ATOM 1414 C C . ILE A 1 184 ? -3.028 -9.931 -14.924 1.00 98.50 184 ILE A C 1
ATOM 1416 O O . ILE A 1 184 ? -3.084 -8.751 -15.248 1.00 98.50 184 ILE A O 1
ATOM 1420 N N . SER A 1 185 ? -3.135 -10.905 -15.833 1.00 98.25 185 SER A N 1
ATOM 1421 C CA . SER A 1 185 ? -3.143 -10.663 -17.286 1.00 98.25 185 SER A CA 1
ATOM 1422 C C . SER A 1 185 ? -4.170 -9.608 -17.716 1.00 98.25 185 SER A C 1
ATOM 1424 O O . SER A 1 185 ? -3.845 -8.740 -18.520 1.00 98.25 185 SER A O 1
ATOM 1426 N N . ALA A 1 186 ? -5.370 -9.608 -17.124 1.00 96.50 186 ALA A N 1
ATOM 1427 C CA . ALA A 1 186 ? -6.409 -8.614 -17.421 1.00 96.50 186 ALA A CA 1
ATOM 1428 C C . ALA A 1 186 ? -6.166 -7.222 -16.793 1.00 96.50 186 ALA A C 1
ATOM 1430 O O . ALA A 1 186 ? -6.709 -6.228 -17.264 1.00 96.50 186 ALA A O 1
ATOM 1431 N N . GLY A 1 187 ? -5.350 -7.134 -15.737 1.00 96.62 187 GLY A N 1
ATOM 1432 C CA . GLY A 1 187 ? -5.047 -5.891 -15.013 1.00 96.62 187 GLY A CA 1
ATOM 1433 C C . GLY A 1 187 ? -3.643 -5.340 -15.288 1.00 96.62 187 GLY A C 1
ATOM 1434 O O . GLY A 1 187 ? -3.316 -4.237 -14.852 1.00 96.62 187 GLY A O 1
ATOM 1435 N N . PHE A 1 188 ? -2.799 -6.093 -15.998 1.00 98.19 188 PHE A N 1
ATOM 1436 C CA . PHE A 1 188 ? -1.368 -5.821 -16.105 1.00 98.19 188 PHE A CA 1
ATOM 1437 C C . PHE A 1 188 ? -1.064 -4.513 -16.837 1.00 98.19 188 PHE A C 1
ATOM 1439 O O . PHE A 1 188 ? -0.222 -3.740 -16.382 1.00 98.19 188 PHE A O 1
ATOM 1446 N N . ASP A 1 189 ? -1.773 -4.230 -17.930 1.00 97.94 189 ASP A N 1
ATOM 1447 C CA . ASP A 1 189 ? -1.561 -2.990 -18.676 1.00 97.94 189 ASP A CA 1
ATOM 1448 C C . ASP A 1 189 ? -1.981 -1.766 -17.844 1.00 97.94 189 ASP A C 1
ATOM 1450 O O . ASP A 1 189 ? -1.230 -0.797 -17.780 1.00 97.94 189 ASP A O 1
ATOM 1454 N N . ARG A 1 190 ? -3.096 -1.832 -17.092 1.00 97.88 190 ARG A N 1
ATOM 1455 C CA . ARG A 1 190 ? -3.486 -0.759 -16.153 1.00 97.88 190 ARG A CA 1
ATOM 1456 C C . ARG A 1 190 ? -2.458 -0.560 -15.040 1.00 97.88 190 ARG A C 1
ATOM 1458 O O . ARG A 1 190 ? -2.126 0.579 -14.732 1.00 97.88 190 ARG A O 1
ATOM 1465 N N . LYS A 1 191 ? -1.898 -1.643 -14.489 1.00 98.44 191 LYS A N 1
ATOM 1466 C CA . LYS A 1 191 ? -0.775 -1.579 -13.537 1.00 98.44 191 LYS A CA 1
ATOM 1467 C C . LYS A 1 191 ? 0.432 -0.846 -14.129 1.00 98.44 191 LYS A C 1
ATOM 1469 O O . LYS A 1 191 ? 1.033 -0.021 -13.445 1.00 98.44 191 LYS A O 1
ATOM 1474 N N . LEU A 1 192 ? 0.797 -1.145 -15.377 1.00 98.19 192 LEU A N 1
ATOM 1475 C CA . LEU A 1 192 ? 1.917 -0.481 -16.046 1.00 98.19 192 LEU A CA 1
ATOM 1476 C C . LEU A 1 192 ? 1.646 1.005 -16.286 1.00 98.19 192 LEU A C 1
ATOM 1478 O O . LEU A 1 192 ? 2.508 1.821 -15.971 1.00 98.19 192 LEU A O 1
ATOM 1482 N N . GLU A 1 193 ? 0.471 1.366 -16.805 1.00 98.38 193 GLU A N 1
ATOM 1483 C CA . GLU A 1 193 ? 0.123 2.775 -17.026 1.00 98.38 193 GLU A CA 1
ATOM 1484 C C . GLU A 1 193 ? 0.071 3.557 -15.707 1.00 98.38 193 GLU A C 1
ATOM 1486 O O . GLU A 1 193 ? 0.602 4.664 -15.630 1.00 98.38 193 GLU A O 1
ATOM 1491 N N . ALA A 1 194 ? -0.475 2.961 -14.642 1.00 98.62 194 ALA A N 1
ATOM 1492 C CA . ALA A 1 194 ? -0.459 3.554 -13.308 1.00 98.62 194 ALA A CA 1
ATOM 1493 C C . ALA A 1 194 ? 0.972 3.764 -12.797 1.00 98.62 194 ALA A C 1
ATOM 1495 O O . ALA A 1 194 ? 1.294 4.845 -12.314 1.00 98.62 194 ALA A O 1
ATOM 1496 N N . ARG A 1 195 ? 1.880 2.789 -12.972 1.00 98.38 195 ARG A N 1
ATOM 1497 C CA . ARG A 1 195 ? 3.277 2.982 -12.558 1.00 98.38 195 ARG A CA 1
ATOM 1498 C C . ARG A 1 195 ? 3.967 4.102 -13.329 1.00 98.38 195 ARG A C 1
ATOM 1500 O O . ARG A 1 195 ? 4.780 4.824 -12.756 1.00 98.38 195 ARG A O 1
ATOM 1507 N N . LEU A 1 196 ? 3.681 4.220 -14.619 1.00 98.50 196 LEU A N 1
ATOM 1508 C CA . LEU A 1 196 ? 4.271 5.244 -15.478 1.00 98.50 196 LEU A CA 1
ATOM 1509 C C . LEU A 1 196 ? 3.739 6.649 -15.183 1.00 98.50 196 LEU A C 1
ATOM 1511 O O . LEU A 1 196 ? 4.384 7.616 -15.576 1.00 98.50 196 LEU A O 1
ATOM 1515 N N . ALA A 1 197 ? 2.618 6.772 -14.466 1.00 98.50 197 ALA A N 1
ATOM 1516 C CA . ALA A 1 197 ? 2.143 8.057 -13.964 1.00 98.50 197 ALA A CA 1
ATOM 1517 C C . ALA A 1 197 ? 3.049 8.643 -12.865 1.00 98.50 197 ALA A C 1
ATOM 1519 O O . ALA A 1 197 ? 3.031 9.855 -12.668 1.00 98.50 197 ALA A O 1
ATOM 1520 N N . HIS A 1 198 ? 3.876 7.821 -12.206 1.00 98.50 198 HIS A N 1
ATOM 1521 C CA . HIS A 1 198 ? 4.944 8.264 -11.299 1.00 98.50 198 HIS A CA 1
ATOM 1522 C C . HIS A 1 198 ? 6.172 8.700 -12.104 1.00 98.50 198 HIS A C 1
ATOM 1524 O O . HIS A 1 198 ? 7.211 8.028 -12.128 1.00 98.50 198 HIS A O 1
ATOM 1530 N N . GLU A 1 199 ? 6.014 9.801 -12.839 1.00 98.06 199 GLU A N 1
ATOM 1531 C CA . GLU A 1 199 ? 6.997 10.340 -13.785 1.00 98.06 199 GLU A CA 1
ATOM 1532 C C . GLU A 1 199 ? 8.311 10.700 -13.078 1.00 98.06 199 GLU A C 1
ATOM 1534 O O . GLU A 1 199 ? 9.385 10.321 -13.551 1.00 98.06 199 GLU A O 1
ATOM 1539 N N . SER A 1 200 ? 8.240 11.315 -11.891 1.00 97.50 200 SER A N 1
ATOM 1540 C CA . SER A 1 200 ? 9.416 11.622 -11.063 1.00 97.50 200 SER A CA 1
ATOM 1541 C C . SER A 1 200 ? 10.238 10.386 -10.687 1.00 97.50 200 SER A C 1
ATOM 1543 O O . SER A 1 200 ? 11.449 10.484 -10.496 1.00 97.50 200 SER A O 1
ATOM 1545 N N . GLN A 1 201 ? 9.590 9.220 -10.615 1.00 97.69 201 GLN A N 1
ATOM 1546 C CA . GLN A 1 201 ? 10.192 7.939 -10.245 1.00 97.69 201 GLN A CA 1
ATOM 1547 C C . GLN A 1 201 ? 10.488 7.057 -11.470 1.00 97.69 201 GLN A C 1
ATOM 1549 O O . GLN A 1 201 ? 10.667 5.843 -11.328 1.00 97.69 201 GLN A O 1
ATOM 1554 N N . THR A 1 202 ? 10.491 7.626 -12.683 1.00 96.50 202 THR A N 1
ATOM 1555 C CA . THR A 1 202 ? 10.653 6.884 -13.941 1.00 96.50 202 THR A CA 1
ATOM 1556 C C . THR A 1 202 ? 11.670 7.558 -14.860 1.00 96.50 202 THR A C 1
ATOM 1558 O O . THR A 1 202 ? 11.325 8.379 -15.703 1.00 96.50 202 THR A O 1
ATOM 1561 N N . ALA A 1 203 ? 12.938 7.157 -14.753 1.00 94.38 203 ALA A N 1
ATOM 1562 C CA . ALA A 1 203 ? 13.992 7.687 -15.623 1.00 94.38 203 ALA A CA 1
ATOM 1563 C C . ALA A 1 203 ? 13.869 7.217 -17.088 1.00 94.38 203 ALA A C 1
ATOM 1565 O O . ALA A 1 203 ? 14.116 7.992 -18.008 1.00 94.38 203 ALA A O 1
ATOM 1566 N N . ASP A 1 204 ? 13.486 5.953 -17.308 1.00 97.56 204 ASP A N 1
ATOM 1567 C CA . ASP A 1 204 ? 13.312 5.362 -18.641 1.00 97.56 204 ASP A CA 1
ATOM 1568 C C . ASP A 1 204 ? 11.996 4.559 -18.704 1.00 97.56 204 ASP A C 1
ATOM 1570 O O . ASP A 1 204 ? 11.930 3.421 -18.218 1.00 97.56 204 ASP A O 1
ATOM 1574 N N . PRO A 1 205 ? 10.934 5.131 -19.303 1.00 97.00 205 PRO A N 1
ATOM 1575 C CA . PRO A 1 205 ? 9.642 4.467 -19.449 1.00 97.00 205 PRO A CA 1
ATOM 1576 C C . PRO A 1 205 ? 9.684 3.153 -20.240 1.00 97.00 205 PRO A C 1
ATOM 1578 O O . PRO A 1 205 ? 8.925 2.230 -19.934 1.00 97.00 205 PRO A O 1
ATOM 1581 N N . LEU A 1 206 ? 10.543 3.043 -21.260 1.00 96.81 206 LEU A N 1
ATOM 1582 C CA . LEU A 1 206 ? 10.628 1.838 -22.090 1.00 96.81 206 LEU A CA 1
ATOM 1583 C C . LEU A 1 206 ? 11.298 0.705 -21.313 1.00 96.81 206 LEU A C 1
ATOM 1585 O O . LEU A 1 206 ? 10.758 -0.405 -21.259 1.00 96.81 206 LEU A O 1
ATOM 1589 N N . ALA A 1 207 ? 12.415 1.004 -20.648 1.00 97.69 207 ALA A N 1
ATOM 1590 C CA . ALA A 1 207 ? 13.091 0.042 -19.786 1.00 97.69 207 ALA A CA 1
ATOM 1591 C C . ALA A 1 207 ? 12.193 -0.402 -18.619 1.00 97.69 207 ALA A C 1
ATOM 1593 O O . ALA A 1 207 ? 12.166 -1.590 -18.284 1.00 97.69 207 ALA A O 1
ATOM 1594 N N . LEU A 1 208 ? 11.404 0.514 -18.036 1.00 97.31 208 LEU A N 1
ATOM 1595 C CA . LEU A 1 208 ? 10.447 0.177 -16.979 1.00 97.31 208 LEU A CA 1
ATOM 1596 C C . LEU A 1 208 ? 9.396 -0.820 -17.478 1.00 97.31 208 LEU A C 1
ATOM 1598 O O . LEU A 1 208 ? 9.197 -1.856 -16.839 1.00 97.31 208 LEU A O 1
ATOM 1602 N N . ARG A 1 209 ? 8.762 -0.553 -18.631 1.00 97.38 209 ARG A N 1
ATOM 1603 C CA . ARG A 1 209 ? 7.758 -1.454 -19.232 1.00 97.38 209 ARG A CA 1
ATOM 1604 C C . ARG A 1 209 ? 8.314 -2.863 -19.437 1.00 97.38 209 ARG A C 1
ATOM 1606 O O . ARG A 1 209 ? 7.660 -3.846 -19.080 1.00 97.38 209 ARG A O 1
ATOM 1613 N N . GLU A 1 210 ? 9.520 -2.972 -19.991 1.00 97.38 210 GLU A N 1
ATOM 1614 C CA . GLU A 1 210 ? 10.163 -4.264 -20.234 1.00 97.38 210 GLU A CA 1
ATOM 1615 C C . GLU A 1 210 ? 10.512 -4.985 -18.922 1.00 97.38 210 GLU A C 1
ATOM 1617 O O . GLU A 1 210 ? 10.178 -6.161 -18.744 1.00 97.38 210 GLU A O 1
ATOM 1622 N N . GLY A 1 211 ? 11.147 -4.279 -17.982 1.00 97.81 211 GLY A N 1
ATOM 1623 C CA . GLY A 1 211 ? 11.568 -4.833 -16.697 1.00 97.81 211 GLY A CA 1
ATOM 1624 C C . GLY A 1 211 ? 10.394 -5.329 -15.855 1.00 97.81 211 GLY A C 1
ATOM 1625 O O . GLY A 1 211 ? 10.448 -6.420 -15.285 1.00 97.81 211 GLY A O 1
ATOM 1626 N N . TRP A 1 212 ? 9.294 -4.579 -15.827 1.00 97.25 212 TRP A N 1
ATOM 1627 C CA . TRP A 1 212 ? 8.100 -4.953 -15.071 1.00 97.25 212 TRP A CA 1
ATOM 1628 C C . TRP A 1 212 ? 7.360 -6.139 -15.680 1.00 97.25 212 TRP A C 1
ATOM 1630 O O . TRP A 1 212 ? 6.897 -7.007 -14.939 1.00 97.25 212 TRP A O 1
ATOM 1640 N N . ARG A 1 213 ? 7.314 -6.246 -17.014 1.00 97.62 213 ARG A N 1
ATOM 1641 C CA . ARG A 1 213 ? 6.780 -7.437 -17.691 1.00 97.62 213 ARG A CA 1
ATOM 1642 C C . ARG A 1 213 ? 7.610 -8.675 -17.371 1.00 97.62 213 ARG A C 1
ATOM 1644 O O . ARG A 1 213 ? 7.044 -9.705 -17.013 1.00 97.62 213 ARG A O 1
ATOM 1651 N N . LYS A 1 214 ? 8.941 -8.566 -17.418 1.00 98.19 214 LYS A N 1
ATOM 1652 C CA . LYS A 1 214 ? 9.853 -9.653 -17.023 1.00 98.19 214 LYS A CA 1
ATOM 1653 C C . LYS A 1 214 ? 9.653 -10.062 -15.564 1.00 98.19 214 LYS A C 1
ATOM 1655 O O . LYS A 1 214 ? 9.576 -11.251 -15.272 1.00 98.19 214 LYS A O 1
ATOM 1660 N N . ARG A 1 215 ? 9.524 -9.092 -14.653 1.00 97.50 215 ARG A N 1
ATOM 1661 C CA . ARG A 1 215 ? 9.268 -9.349 -13.229 1.00 97.50 215 ARG A CA 1
ATOM 1662 C C . ARG A 1 215 ? 7.938 -10.070 -13.010 1.00 97.50 215 ARG A C 1
ATOM 1664 O O . ARG A 1 215 ? 7.925 -11.091 -12.333 1.00 97.50 215 ARG A O 1
ATOM 1671 N N . ALA A 1 216 ? 6.847 -9.579 -13.596 1.00 98.12 216 ALA A N 1
ATOM 1672 C CA . ALA A 1 216 ? 5.531 -10.201 -13.461 1.00 98.12 216 ALA A CA 1
ATOM 1673 C C . ALA A 1 216 ? 5.492 -11.618 -14.059 1.00 98.12 216 ALA A C 1
ATOM 1675 O O . ALA A 1 216 ? 4.886 -12.509 -13.468 1.00 98.12 216 ALA A O 1
ATOM 1676 N N . ALA A 1 217 ? 6.177 -11.850 -15.184 1.00 98.38 217 ALA A N 1
ATOM 1677 C CA . ALA A 1 217 ? 6.304 -13.178 -15.785 1.00 98.38 217 ALA A CA 1
ATOM 1678 C C . ALA A 1 217 ? 7.146 -14.135 -14.932 1.00 98.38 217 ALA A C 1
ATOM 1680 O O . ALA A 1 217 ? 6.800 -15.304 -14.789 1.00 98.38 217 ALA A O 1
ATOM 1681 N N . SER A 1 218 ? 8.222 -13.634 -14.316 1.00 98.00 218 SER A N 1
ATOM 1682 C CA . SER A 1 218 ? 9.023 -14.409 -13.364 1.00 98.00 218 SER A CA 1
ATOM 1683 C C . SER A 1 218 ? 8.168 -14.877 -12.180 1.00 98.00 218 SER A C 1
ATOM 1685 O O . SER A 1 218 ? 8.129 -16.071 -11.891 1.00 98.00 218 SER A O 1
ATOM 1687 N N . ILE A 1 219 ? 7.386 -13.976 -11.571 1.00 97.56 219 ILE A N 1
ATOM 1688 C CA . ILE A 1 219 ? 6.435 -14.332 -10.504 1.00 97.56 219 ILE A CA 1
ATOM 1689 C C . ILE A 1 219 ? 5.393 -15.342 -11.015 1.00 97.56 219 ILE A C 1
ATOM 1691 O O . ILE A 1 219 ? 5.147 -16.350 -10.358 1.00 97.56 219 ILE A O 1
ATOM 1695 N N . GLY A 1 220 ? 4.823 -15.111 -12.203 1.00 97.62 220 GLY A N 1
ATOM 1696 C CA . GLY A 1 220 ? 3.833 -15.997 -12.826 1.00 97.62 220 GLY A CA 1
ATOM 1697 C C . GLY A 1 220 ? 4.338 -17.420 -13.053 1.00 97.62 220 GLY A C 1
ATOM 1698 O O . GLY A 1 220 ? 3.607 -18.379 -12.803 1.00 97.62 220 GLY A O 1
ATOM 1699 N N . SER A 1 221 ? 5.608 -17.576 -13.434 1.00 97.69 221 SER A N 1
ATOM 1700 C CA . SER A 1 221 ? 6.216 -18.883 -13.703 1.00 97.69 221 SER A CA 1
ATOM 1701 C C . SER A 1 221 ? 6.210 -19.822 -12.493 1.00 97.69 221 SER A C 1
ATOM 1703 O O . SER A 1 221 ? 6.040 -21.027 -12.670 1.00 97.69 221 SER A O 1
ATOM 1705 N N . ASN A 1 222 ? 6.263 -19.283 -11.269 1.00 95.94 222 ASN A N 1
ATOM 1706 C CA . ASN A 1 222 ? 6.155 -20.077 -10.041 1.00 95.94 222 ASN A CA 1
ATOM 1707 C C . ASN A 1 222 ? 4.788 -20.774 -9.907 1.00 95.94 222 ASN A C 1
ATOM 1709 O O . ASN A 1 222 ? 4.680 -21.781 -9.213 1.00 95.94 222 ASN A O 1
ATOM 1713 N N . ALA A 1 223 ? 3.752 -20.270 -10.582 1.00 96.81 223 ALA A N 1
ATOM 1714 C CA . ALA A 1 223 ? 2.386 -20.788 -10.534 1.00 96.81 223 ALA A CA 1
ATOM 1715 C C . ALA A 1 223 ? 1.827 -21.185 -11.917 1.00 96.81 223 ALA A C 1
ATOM 1717 O O . ALA A 1 223 ? 0.620 -21.369 -12.056 1.00 96.81 223 ALA A O 1
ATOM 1718 N N . ASN A 1 224 ? 2.684 -21.347 -12.935 1.00 97.00 224 ASN A N 1
ATOM 1719 C CA . ASN A 1 224 ? 2.295 -21.620 -14.331 1.00 97.00 224 ASN A CA 1
ATOM 1720 C C . ASN A 1 224 ? 1.365 -20.554 -14.955 1.00 97.00 224 ASN A C 1
ATOM 1722 O O . ASN A 1 224 ? 0.492 -20.876 -15.761 1.00 97.00 224 ASN A O 1
ATOM 1726 N N . LEU A 1 225 ? 1.561 -19.285 -14.598 1.00 97.94 225 LEU A N 1
ATOM 1727 C CA . LEU A 1 225 ? 0.837 -18.131 -15.136 1.00 97.94 225 LEU A CA 1
ATOM 1728 C C . LEU A 1 225 ? 1.749 -17.288 -16.034 1.00 97.94 225 LEU A C 1
ATOM 1730 O O . LEU A 1 225 ? 2.959 -17.220 -15.821 1.00 97.94 225 LEU A O 1
ATOM 1734 N N . ALA A 1 226 ? 1.165 -16.608 -17.025 1.00 97.75 226 ALA A N 1
ATOM 1735 C CA . ALA A 1 226 ? 1.921 -15.744 -17.933 1.00 97.75 226 ALA A CA 1
ATOM 1736 C C . ALA A 1 226 ? 2.495 -14.513 -17.215 1.00 97.75 226 ALA A C 1
ATOM 1738 O O . ALA A 1 226 ? 3.643 -14.138 -17.448 1.00 97.75 226 ALA A O 1
ATOM 1739 N N . VAL A 1 227 ? 1.696 -13.899 -16.340 1.00 98.44 227 VAL A N 1
ATOM 1740 C CA . VAL A 1 227 ? 2.077 -12.806 -15.442 1.00 98.44 227 VAL A CA 1
ATOM 1741 C C . VAL A 1 227 ? 1.290 -12.937 -14.141 1.00 98.44 227 VAL A C 1
ATOM 1743 O O . VAL A 1 227 ? 0.106 -13.266 -14.169 1.00 98.44 227 VAL A O 1
ATOM 1746 N N . ALA A 1 228 ? 1.926 -12.673 -13.000 1.00 98.62 228 ALA A N 1
ATOM 1747 C CA . ALA A 1 228 ? 1.244 -12.731 -11.711 1.00 98.62 228 ALA A CA 1
ATOM 1748 C C . ALA A 1 228 ? 1.759 -11.706 -10.696 1.00 98.62 228 ALA A C 1
ATOM 1750 O O . ALA A 1 228 ? 2.876 -11.192 -10.799 1.00 98.62 228 ALA A O 1
ATOM 1751 N N . GLU A 1 229 ? 0.927 -11.461 -9.690 1.00 98.69 229 GLU A N 1
ATOM 1752 C CA . GLU A 1 229 ? 1.311 -10.919 -8.385 1.00 98.69 229 GLU A CA 1
ATOM 1753 C C . GLU A 1 229 ? 1.185 -12.021 -7.332 1.00 98.69 229 GLU A C 1
ATOM 1755 O O . GLU A 1 229 ? 0.400 -12.956 -7.497 1.00 98.69 229 GLU A O 1
ATOM 1760 N N . ALA A 1 230 ? 1.982 -11.927 -6.270 1.00 98.38 230 ALA A N 1
ATOM 1761 C CA . ALA A 1 230 ? 2.052 -12.945 -5.232 1.00 98.38 230 ALA A CA 1
ATOM 1762 C C . ALA A 1 230 ? 1.887 -12.322 -3.845 1.00 98.38 230 ALA A C 1
ATOM 1764 O O . ALA A 1 230 ? 2.428 -11.248 -3.568 1.00 98.38 230 ALA A O 1
ATOM 1765 N N . PHE A 1 231 ? 1.160 -13.028 -2.984 1.00 98.56 231 PHE A N 1
ATOM 1766 C CA . PHE A 1 231 ? 0.760 -12.574 -1.661 1.00 98.56 231 PHE A CA 1
ATOM 1767 C C . PHE A 1 231 ? 0.938 -13.678 -0.6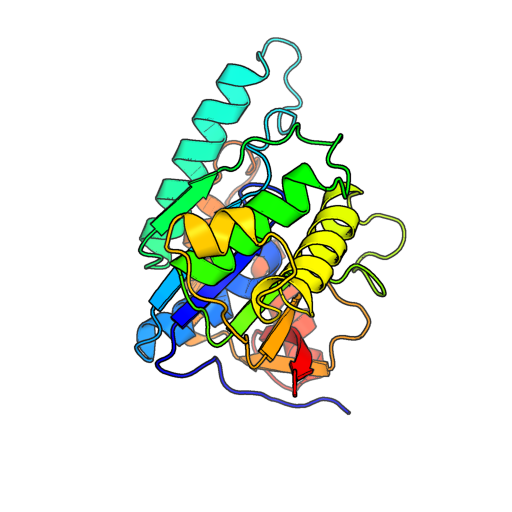20 1.00 98.56 231 PHE A C 1
ATOM 1769 O O . PHE A 1 231 ? 0.778 -14.864 -0.914 1.00 98.56 231 PHE A O 1
ATOM 1776 N N . MET A 1 232 ? 1.204 -13.277 0.619 1.00 97.75 232 MET A N 1
ATOM 1777 C CA . MET A 1 232 ? 0.912 -14.093 1.795 1.00 97.75 232 MET A CA 1
ATOM 1778 C C . MET A 1 232 ? -0.457 -13.662 2.331 1.00 97.75 232 MET A C 1
ATOM 1780 O O . MET A 1 232 ? -0.687 -12.477 2.564 1.00 97.75 232 MET A O 1
ATOM 1784 N N . ARG A 1 233 ? -1.385 -14.605 2.505 1.00 97.25 233 ARG A N 1
ATOM 1785 C CA . ARG A 1 233 ? -2.748 -14.310 2.974 1.00 97.25 233 ARG A CA 1
ATOM 1786 C C . ARG A 1 233 ? -2.904 -14.684 4.440 1.00 97.25 233 ARG A C 1
ATOM 1788 O O . ARG A 1 233 ? -2.561 -15.793 4.842 1.00 97.25 233 ARG A O 1
ATOM 1795 N N . LEU A 1 234 ? -3.454 -13.762 5.219 1.00 97.38 234 LEU A N 1
ATOM 1796 C CA . LEU A 1 234 ? -3.823 -13.954 6.614 1.00 97.38 234 LEU A CA 1
ATOM 1797 C C . LEU A 1 234 ? -5.343 -13.886 6.728 1.00 97.38 234 LEU A C 1
ATOM 1799 O O . LEU A 1 234 ? -5.959 -12.958 6.204 1.00 97.38 234 LEU A O 1
ATOM 1803 N N . TYR A 1 235 ? -5.926 -14.841 7.441 1.00 96.56 235 TYR A N 1
ATOM 1804 C CA . TYR A 1 235 ? -7.344 -14.846 7.787 1.00 96.56 235 TYR A CA 1
ATOM 1805 C C . TYR A 1 235 ? -7.469 -14.463 9.255 1.00 96.56 235 TYR A C 1
ATOM 1807 O O . TYR A 1 235 ? -6.735 -14.989 10.094 1.00 96.56 235 TYR A O 1
ATOM 1815 N N . LEU A 1 236 ? -8.339 -13.502 9.542 1.00 93.44 236 LEU A N 1
ATOM 1816 C CA . LEU A 1 236 ? -8.548 -12.975 10.880 1.00 93.44 236 LEU A CA 1
ATOM 1817 C C . LEU A 1 236 ? -9.904 -13.473 11.386 1.00 93.44 236 LEU A C 1
ATOM 1819 O O . LEU A 1 2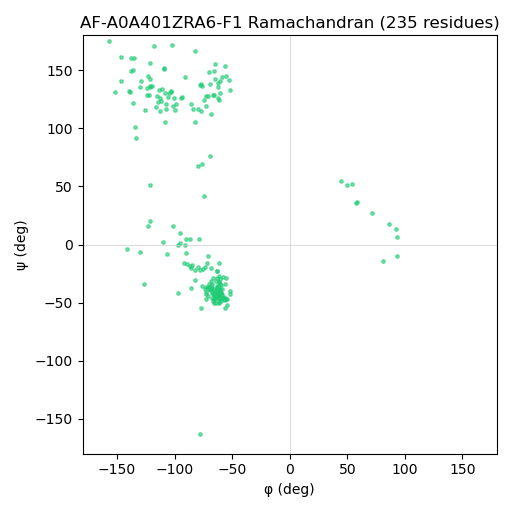36 ? -10.935 -13.152 10.796 1.00 93.44 236 LEU A O 1
ATOM 1823 N N . ASP A 1 237 ? -9.869 -14.272 12.454 1.00 70.81 237 ASP A N 1
ATOM 1824 C CA . ASP A 1 237 ? -11.051 -14.792 13.159 1.00 70.81 237 ASP A CA 1
ATOM 1825 C C . ASP A 1 237 ? -11.679 -13.751 14.113 1.00 70.81 237 ASP A C 1
ATOM 1827 O O . ASP A 1 237 ? -10.933 -12.997 14.802 1.00 70.81 237 ASP A O 1
#

InterPro domains:
  IPR003737 N-acetylglucosaminyl phosphatidylinositol deacetylase-related [PF02585] (14-144)
  IPR003737 N-acetylglucosaminyl phosphatidylinositol deacetylase-related [PTHR12993] (12-212)
  IPR024078 Putative deacetylase LmbE-like domain superfamily [G3DSA:3.40.50.10320] (4-235)
  IPR024078 Putative deacetylase LmbE-like domain superfamily [SSF102588] (13-234)

pLDDT: mean 97.38, std 2.99, range [70.81, 98.94]

Sequence (237 aa):
MIQVTPAPGAVPIMAIAAHPDDIESWCAGTLAQAIDQGATVRLLLVTSGEHGSSDPQRQAYEVAAQREEEAQKAAMLLGITEVVFLRYPDGDVENTRALRADLVAWTRRWQPAIVFTHDPEHPYPAYLCHRDHRVVGRAALDAVYPLARDHLAFAEQVQAGLSPHAVGEVWLFASHAADAYVDISAGFDRKLEARLAHESQTADPLALREGWRKRAASIGSNANLAVAEAFMRLYLD

Nearest PDB structures (foldseek):
  8bgo-assembly1_C  TM=9.436E-01  e=4.539E-23  Thermococcus chitonophagus
  5b2e-assembly1_A  TM=9.332E-01  e=5.873E-22  Pyrococcus horikoshii OT3
  4xm0-assembly1_C  TM=9.393E-01  e=2.051E-21  Pyrococcus furiosus DSM 3638
  5bmo-assembly1_A  TM=9.195E-01  e=3.111E-21  Streptomyces atroolivaceus
  1uan-assembly1_B  TM=8.569E-01  e=5.416E-17  Thermus thermophilus

Organism: NCBI:txid1936993

Radius of gyration: 17.04 Å; Cα contacts (8 Å, |Δi|>4): 505; chains: 1; bounding box: 39×46×46 Å